Protein AF-0000000079069641 (afdb_homodimer)

Structure (mmCIF, N/CA/C/O backbone):
data_AF-0000000079069641-model_v1
#
loop_
_entity.id
_entity.type
_entity.pdbx_description
1 polymer 'Rhodanese-like domain-containing protein'
#
loop_
_atom_site.group_PDB
_atom_site.id
_atom_site.type_symbol
_atom_site.label_atom_id
_atom_site.label_alt_id
_atom_site.label_comp_id
_atom_site.label_asym_id
_atom_site.label_entity_id
_atom_site.label_seq_id
_atom_site.pdbx_PDB_ins_code
_atom_site.Cartn_x
_atom_site.Cartn_y
_atom_site.Cartn_z
_atom_site.occupancy
_atom_site.B_iso_or_equiv
_atom_site.auth_seq_id
_atom_site.auth_comp_id
_atom_site.auth_asym_id
_atom_site.auth_atom_id
_atom_site.pdbx_PDB_model_num
ATOM 1 N N . MET A 1 1 ? -18.531 -7.418 -6.734 1 51.84 1 MET A N 1
ATOM 2 C CA . MET A 1 1 ? -17.641 -6.426 -6.137 1 51.84 1 MET A CA 1
ATOM 3 C C . MET A 1 1 ? -16.688 -5.859 -7.176 1 51.84 1 MET A C 1
ATOM 5 O O . MET A 1 1 ? -16.219 -6.582 -8.062 1 51.84 1 MET A O 1
ATOM 9 N N . ASN A 1 2 ? -16.797 -4.598 -7.574 1 64.75 2 ASN A N 1
ATOM 10 C CA . ASN A 1 2 ? -15.914 -3.955 -8.547 1 64.75 2 ASN A CA 1
ATOM 11 C C . ASN A 1 2 ? -14.742 -3.256 -7.867 1 64.75 2 ASN A C 1
ATOM 13 O O . ASN A 1 2 ? -14.938 -2.432 -6.973 1 64.75 2 ASN A O 1
ATOM 17 N N . PHE A 1 3 ? -13.469 -3.926 -8.039 1 76.94 3 PHE A N 1
ATOM 18 C CA . PHE A 1 3 ? -12.312 -3.209 -7.527 1 76.94 3 PHE A CA 1
ATOM 19 C C . PHE A 1 3 ? -11.938 -2.053 -8.453 1 76.94 3 PHE A C 1
ATOM 21 O O . PHE A 1 3 ? -11.711 -2.254 -9.648 1 76.94 3 PHE A O 1
ATOM 28 N N . ALA A 1 4 ? -12.312 -0.856 -7.996 1 78 4 ALA A N 1
ATOM 29 C CA . ALA A 1 4 ? -11.781 0.309 -8.695 1 78 4 ALA A CA 1
ATOM 30 C C . ALA A 1 4 ? -10.414 0.711 -8.141 1 78 4 ALA A C 1
ATOM 32 O O . ALA A 1 4 ? -10.164 0.584 -6.941 1 78 4 ALA A O 1
ATOM 33 N N . PRO A 1 5 ? -9.531 1.01 -9.055 1 81.44 5 PRO A N 1
ATOM 34 C CA . PRO A 1 5 ? -8.234 1.467 -8.547 1 81.44 5 PRO A CA 1
ATOM 35 C C . PRO A 1 5 ? -8.367 2.559 -7.488 1 81.44 5 PRO A C 1
ATOM 37 O O . PRO A 1 5 ? -9.172 3.482 -7.648 1 81.44 5 PRO A O 1
ATOM 40 N N . LEU A 1 6 ? -7.812 2.27 -6.43 1 88.94 6 LEU A N 1
ATOM 41 C CA . LEU A 1 6 ? -7.738 3.289 -5.391 1 88.94 6 LEU A CA 1
ATOM 42 C C . LEU A 1 6 ? -7.027 4.539 -5.902 1 88.94 6 LEU A C 1
ATOM 44 O O . LEU A 1 6 ? -5.953 4.445 -6.5 1 88.94 6 LEU A O 1
ATOM 48 N N . PRO A 1 7 ? -7.75 5.723 -5.836 1 94.5 7 PRO A N 1
ATOM 49 C CA . PRO A 1 7 ? -6.984 6.914 -6.203 1 94.5 7 PRO A CA 1
ATOM 50 C C . PRO A 1 7 ? -5.633 6.988 -5.492 1 94.5 7 PRO A C 1
ATOM 52 O O . PRO A 1 7 ? -5.551 6.727 -4.289 1 94.5 7 PRO A O 1
ATOM 55 N N . SER A 1 8 ? -4.617 7.262 -6.199 1 96.12 8 SER A N 1
ATOM 56 C CA . SER A 1 8 ? -3.271 7.348 -5.645 1 96.12 8 SER A CA 1
ATOM 57 C C . SER A 1 8 ? -2.447 8.414 -6.355 1 96.12 8 SER A C 1
ATOM 59 O O . SER A 1 8 ? -2.852 8.922 -7.402 1 96.12 8 SER A O 1
ATOM 61 N N . VAL A 1 9 ? -1.376 8.797 -5.719 1 96.62 9 VAL A N 1
ATOM 62 C CA . VAL A 1 9 ? -0.479 9.805 -6.273 1 96.62 9 VAL A CA 1
ATOM 63 C C . VAL A 1 9 ? 0.969 9.445 -5.953 1 96.62 9 VAL A C 1
ATOM 65 O O . VAL A 1 9 ? 1.259 8.898 -4.883 1 96.62 9 VAL A O 1
ATOM 68 N N . ASP A 1 10 ? 1.799 9.773 -6.922 1 94.94 10 ASP A N 1
ATOM 69 C CA . ASP A 1 10 ? 3.23 9.688 -6.656 1 94.94 10 ASP A CA 1
ATOM 70 C C . ASP A 1 10 ? 3.672 10.75 -5.652 1 94.94 10 ASP A C 1
ATOM 72 O O . ASP A 1 10 ? 3.135 11.859 -5.641 1 94.94 10 ASP A O 1
ATOM 76 N N . VAL A 1 11 ? 4.684 10.383 -4.91 1 96.25 11 VAL A N 1
ATOM 77 C CA . VAL A 1 11 ? 5.176 11.312 -3.898 1 96.25 11 VAL A CA 1
ATOM 78 C C . VAL A 1 11 ? 5.602 12.617 -4.562 1 96.25 11 VAL A C 1
ATOM 80 O O . VAL A 1 11 ? 5.465 13.695 -3.973 1 96.25 11 VAL A O 1
ATOM 83 N N . ALA A 1 12 ? 6.09 12.523 -5.754 1 95.81 12 ALA A N 1
ATOM 84 C CA . ALA A 1 12 ? 6.578 13.711 -6.457 1 95.81 12 ALA A CA 1
ATOM 85 C C . ALA A 1 12 ? 5.438 14.664 -6.797 1 95.81 12 ALA A C 1
ATOM 87 O O . ALA A 1 12 ? 5.66 15.844 -7.051 1 95.81 12 ALA A O 1
ATOM 88 N N . GLU A 1 13 ? 4.246 14.141 -6.781 1 97.12 13 GLU A N 1
ATOM 89 C CA . GLU A 1 13 ? 3.098 14.922 -7.227 1 97.12 13 GLU A CA 1
ATOM 90 C C . GLU A 1 13 ? 2.334 15.508 -6.039 1 97.12 13 GLU A C 1
ATOM 92 O O . GLU A 1 13 ? 1.35 16.234 -6.223 1 97.12 13 GLU A O 1
ATOM 97 N N . VAL A 1 14 ? 2.721 15.242 -4.867 1 97.62 14 VAL A N 1
ATOM 98 C CA . VAL A 1 14 ? 2.086 15.828 -3.689 1 97.62 14 VAL A CA 1
ATOM 99 C C . VAL A 1 14 ? 2.461 17.312 -3.58 1 97.62 14 VAL A C 1
ATOM 101 O O . VAL A 1 14 ? 3.643 17.641 -3.486 1 97.62 14 VAL A O 1
ATOM 104 N N . PRO A 1 15 ? 1.472 18.141 -3.572 1 96.81 15 PRO A N 1
ATOM 105 C CA . PRO A 1 15 ? 1.796 19.578 -3.482 1 96.81 15 PRO A CA 1
ATOM 106 C C . PRO A 1 15 ? 2.455 19.938 -2.156 1 96.81 15 PRO A C 1
ATOM 108 O O . PRO A 1 15 ? 2.137 19.359 -1.118 1 96.81 15 PRO A O 1
ATOM 111 N N . SER A 1 16 ? 3.273 21 -2.232 1 94.25 16 SER A N 1
ATOM 112 C CA . SER A 1 16 ? 4 21.438 -1.043 1 94.25 16 SER A CA 1
ATOM 113 C C . SER A 1 16 ? 3.045 21.938 0.032 1 94.25 16 SER A C 1
ATOM 115 O O . SER A 1 16 ? 3.338 21.844 1.226 1 94.25 16 SER A O 1
ATOM 117 N N . ASP A 1 17 ? 1.886 22.453 -0.387 1 93.62 17 ASP A N 1
ATOM 118 C CA . ASP A 1 17 ? 0.918 22.984 0.572 1 93.62 17 ASP A CA 1
ATOM 119 C C . ASP A 1 17 ? -0.285 22.047 0.703 1 93.62 17 ASP A C 1
ATOM 121 O O . ASP A 1 17 ? -1.341 22.453 1.192 1 93.62 17 ASP A O 1
ATOM 125 N N . GLY A 1 18 ? -0.098 20.859 0.224 1 95.44 18 GLY A N 1
ATOM 126 C CA . GLY A 1 18 ? -1.177 19.891 0.295 1 95.44 18 GLY A CA 1
ATOM 127 C C . GLY A 1 18 ? -1.429 19.375 1.701 1 95.44 18 GLY A C 1
ATOM 128 O O . GLY A 1 18 ? -0.524 19.375 2.541 1 95.44 18 GLY A O 1
ATOM 129 N N . LEU A 1 19 ? -2.65 18.969 1.997 1 97.44 19 LEU A N 1
ATOM 130 C CA . LEU A 1 19 ? -2.984 18.328 3.26 1 97.44 19 LEU A CA 1
ATOM 131 C C . LEU A 1 19 ? -2.537 16.859 3.258 1 97.44 19 LEU A C 1
ATOM 133 O O . LEU A 1 19 ? -3.068 16.047 2.5 1 97.44 19 LEU A O 1
ATOM 137 N N . VAL A 1 20 ? -1.537 16.625 4.051 1 98.5 20 VAL A N 1
ATOM 138 C CA . VAL A 1 20 ? -1.071 15.258 4.234 1 98.5 20 VAL A CA 1
ATOM 139 C C . VAL A 1 20 ? -1.604 14.703 5.555 1 98.5 20 VAL A C 1
ATOM 141 O O . VAL A 1 20 ? -1.437 15.32 6.605 1 98.5 20 VAL A O 1
ATOM 144 N N . LEU A 1 21 ? -2.338 13.633 5.461 1 98.62 21 LEU A N 1
ATOM 145 C CA . LEU A 1 21 ? -2.754 12.867 6.629 1 98.62 21 LEU A CA 1
ATOM 146 C C . LEU A 1 21 ? -1.812 11.695 6.871 1 98.62 21 LEU A C 1
ATOM 148 O O . LEU A 1 21 ? -1.727 10.781 6.051 1 98.62 21 LEU A O 1
ATOM 152 N N . ASP A 1 22 ? -1.094 11.727 7.93 1 98.75 22 ASP A N 1
ATOM 153 C CA . ASP A 1 22 ? -0.195 10.656 8.336 1 98.75 22 ASP A CA 1
ATOM 154 C C . ASP A 1 22 ? -0.874 9.719 9.336 1 98.75 22 ASP A C 1
ATOM 156 O O . ASP A 1 22 ? -1.133 10.102 10.477 1 98.75 22 ASP A O 1
ATOM 160 N N . VAL A 1 23 ? -1.012 8.469 8.93 1 97.62 23 VAL A N 1
ATOM 161 C CA . VAL A 1 23 ? -1.792 7.555 9.758 1 97.62 23 VAL A CA 1
ATOM 162 C C . VAL A 1 23 ? -0.86 6.582 10.477 1 97.62 23 VAL A C 1
ATOM 164 O O . VAL A 1 23 ? -1.311 5.582 11.039 1 97.62 23 VAL A O 1
ATOM 167 N N . ARG A 1 24 ? 0.423 6.707 10.375 1 97.12 24 ARG A N 1
ATOM 168 C CA . ARG A 1 24 ? 1.4 5.875 11.07 1 97.12 24 ARG A CA 1
ATOM 169 C C . ARG A 1 24 ? 1.313 6.074 12.578 1 97.12 24 ARG A C 1
ATOM 171 O O . ARG A 1 24 ? 0.655 7 13.055 1 97.12 24 ARG A O 1
ATOM 178 N N . GLU A 1 25 ? 1.898 5.164 13.242 1 97.19 25 GLU A N 1
ATOM 179 C CA . GLU A 1 25 ? 1.812 5.184 14.703 1 97.19 25 GLU A CA 1
ATOM 180 C C . GLU A 1 25 ? 2.797 6.184 15.297 1 97.19 25 GLU A C 1
ATOM 182 O O . GLU A 1 25 ? 3.615 6.762 14.578 1 97.19 25 GLU A O 1
ATOM 187 N N . ASN A 1 26 ? 2.707 6.41 16.562 1 97.75 26 ASN A N 1
ATOM 188 C CA . ASN A 1 26 ? 3.402 7.508 17.234 1 97.75 26 ASN A CA 1
ATOM 189 C C . ASN A 1 26 ? 4.918 7.375 17.094 1 97.75 26 ASN A C 1
ATOM 191 O O . ASN A 1 26 ? 5.617 8.375 16.922 1 97.75 26 ASN A O 1
ATOM 195 N N . ASP A 1 27 ? 5.379 6.195 17.188 1 97.69 27 ASP A N 1
ATOM 196 C CA . ASP A 1 27 ? 6.824 6.004 17.094 1 97.69 27 ASP A CA 1
ATOM 197 C C . ASP A 1 27 ? 7.324 6.336 15.688 1 97.69 27 ASP A C 1
ATOM 199 O O . ASP A 1 27 ? 8.375 6.961 15.531 1 97.69 27 ASP A O 1
ATOM 203 N N . GLU A 1 28 ? 6.633 5.941 14.695 1 97.75 28 GLU A N 1
ATOM 204 C CA . GLU A 1 28 ? 6.965 6.262 13.305 1 97.75 28 GLU A CA 1
ATOM 205 C C . GLU A 1 28 ? 6.957 7.77 13.07 1 97.75 28 GLU A C 1
ATOM 207 O O . GLU A 1 28 ? 7.875 8.312 12.453 1 97.75 28 GLU A O 1
ATOM 212 N N . TRP A 1 29 ? 6.004 8.461 13.609 1 98.38 29 TRP A N 1
ATOM 213 C CA . TRP A 1 29 ? 5.871 9.906 13.5 1 98.38 29 TRP A CA 1
ATOM 214 C C . TRP A 1 29 ? 7.055 10.609 14.156 1 98.38 29 TRP A C 1
ATOM 216 O O . TRP A 1 29 ? 7.652 11.516 13.57 1 98.38 29 TRP A O 1
ATOM 226 N N . ALA A 1 30 ? 7.375 10.148 15.336 1 98.06 30 ALA A N 1
ATOM 227 C CA . ALA A 1 30 ? 8.453 10.758 16.109 1 98.06 30 ALA A CA 1
ATOM 228 C C . ALA A 1 30 ? 9.789 10.633 15.391 1 98.06 30 ALA A C 1
ATOM 230 O O . ALA A 1 30 ? 10.633 11.531 15.469 1 98.06 30 ALA A O 1
ATOM 231 N N . ALA A 1 31 ? 9.953 9.57 14.695 1 98 31 ALA A N 1
ATOM 232 C CA . ALA A 1 31 ? 11.203 9.312 13.977 1 98 31 ALA A CA 1
ATOM 233 C C . ALA A 1 31 ? 11.367 10.281 12.812 1 98 31 ALA A C 1
ATOM 235 O O . ALA A 1 31 ? 12.492 10.617 12.43 1 98 31 ALA A O 1
ATOM 236 N N . GLY A 1 32 ? 10.234 10.711 12.273 1 98.5 32 GLY A N 1
ATOM 237 C CA . GLY A 1 32 ? 10.227 11.633 11.148 1 98.5 32 GLY A CA 1
ATOM 238 C C . GLY A 1 32 ? 8.891 11.68 10.43 1 98.5 32 GLY A C 1
ATOM 239 O O . GLY A 1 32 ? 8.242 10.648 10.242 1 98.5 32 GLY A O 1
ATOM 240 N N . HIS A 1 33 ? 8.531 12.836 10.023 1 98.75 33 HIS A N 1
ATOM 241 C CA . HIS A 1 33 ? 7.254 13.008 9.344 1 98.75 33 HIS A CA 1
ATOM 242 C C . HIS A 1 33 ? 7.281 14.219 8.422 1 98.75 33 HIS A C 1
ATOM 244 O O . HIS A 1 33 ? 8.242 15 8.438 1 98.75 33 HIS A O 1
ATOM 250 N N . VAL A 1 34 ? 6.305 14.289 7.586 1 98.12 34 VAL A N 1
ATOM 251 C CA . VAL A 1 34 ? 6.145 15.422 6.684 1 98.12 34 VAL A CA 1
ATOM 252 C C . VAL A 1 34 ? 5.773 16.672 7.484 1 98.12 34 VAL A C 1
ATOM 254 O O . VAL A 1 34 ? 4.852 16.641 8.305 1 98.12 34 VAL A O 1
ATOM 257 N N . GLU A 1 35 ? 6.48 17.75 7.219 1 96.19 35 GLU A N 1
ATOM 258 C CA . GLU A 1 35 ? 6.184 19 7.926 1 96.19 35 GLU A CA 1
ATOM 259 C C . GLU A 1 35 ? 4.766 19.469 7.633 1 96.19 35 GLU A C 1
ATOM 261 O O . GLU A 1 35 ? 4.332 19.484 6.477 1 96.19 35 GLU A O 1
ATOM 266 N N . GLY A 1 36 ? 3.994 19.797 8.703 1 95.69 36 GLY A N 1
ATOM 267 C CA . GLY A 1 36 ? 2.66 20.359 8.547 1 95.69 36 GLY A CA 1
ATOM 268 C C . GLY A 1 36 ? 1.589 19.297 8.375 1 95.69 36 GLY A C 1
ATOM 269 O O . GLY A 1 36 ? 0.398 19.609 8.328 1 95.69 36 GLY A O 1
ATOM 270 N N . ALA A 1 37 ? 1.972 18.094 8.32 1 98 37 ALA A N 1
ATOM 271 C CA . ALA A 1 37 ? 1.002 17.016 8.156 1 98 37 ALA A CA 1
ATOM 272 C C . ALA A 1 37 ? 0.105 16.906 9.391 1 98 37 ALA A C 1
ATOM 274 O O . ALA A 1 37 ? 0.516 17.234 10.5 1 98 37 ALA A O 1
ATOM 275 N N . LEU A 1 38 ? -1.102 16.453 9.141 1 98.19 38 LEU A N 1
ATOM 276 C CA . LEU A 1 38 ? -1.997 16.047 10.211 1 98.19 38 LEU A CA 1
ATOM 277 C C . LEU A 1 38 ? -1.723 14.602 10.633 1 98.19 38 LEU A C 1
ATOM 279 O O . LEU A 1 38 ? -1.755 13.695 9.797 1 98.19 38 LEU A O 1
ATOM 283 N N . HIS A 1 39 ? -1.451 14.422 11.875 1 98.62 39 HIS A N 1
ATOM 284 C CA . HIS A 1 39 ? -1.152 13.086 12.367 1 98.62 39 HIS A CA 1
ATOM 285 C C . HIS A 1 39 ? -2.346 12.492 13.109 1 98.62 39 HIS A C 1
ATOM 287 O O . HIS A 1 39 ? -2.752 13.008 14.156 1 98.62 39 HIS A O 1
ATOM 293 N N . ILE A 1 40 ? -2.896 11.422 12.586 1 97.88 40 ILE A N 1
ATOM 294 C CA . ILE A 1 40 ? -3.904 10.609 13.25 1 97.88 40 ILE A CA 1
ATOM 295 C C . ILE A 1 40 ? -3.564 9.125 13.086 1 97.88 40 ILE A C 1
ATOM 297 O O . ILE A 1 40 ? -3.807 8.547 12.023 1 97.88 40 ILE A O 1
ATOM 301 N N . PRO A 1 41 ? -3.004 8.508 14.156 1 96.88 41 PRO A N 1
ATOM 302 C CA . PRO A 1 41 ? -2.689 7.086 14.016 1 96.88 41 PRO A CA 1
ATOM 303 C C . PRO A 1 41 ? -3.9 6.254 13.602 1 96.88 41 PRO A C 1
ATOM 305 O O . PRO A 1 41 ? -5.023 6.539 14.016 1 96.88 41 PRO A O 1
ATOM 308 N N . MET A 1 42 ? -3.574 5.262 12.766 1 92.75 42 MET A N 1
ATOM 309 C CA . MET A 1 42 ? -4.656 4.387 12.312 1 92.75 42 MET A CA 1
ATOM 310 C C . MET A 1 42 ? -5.441 3.842 13.5 1 92.75 42 MET A C 1
ATOM 312 O O . MET A 1 42 ? -6.668 3.729 13.438 1 92.75 42 MET A O 1
ATOM 316 N N . SER A 1 43 ? -4.781 3.527 14.68 1 92.56 43 SER A N 1
ATOM 317 C CA . SER A 1 43 ? -5.391 2.961 15.875 1 92.56 43 SER A CA 1
ATOM 318 C C . SER A 1 43 ? -6.391 3.932 16.5 1 92.56 43 SER A C 1
ATOM 320 O O . SER A 1 43 ? -7.293 3.52 17.234 1 92.56 43 SER A O 1
ATOM 322 N N . ASP A 1 44 ? -6.289 5.152 16.203 1 94.25 44 ASP A N 1
ATOM 323 C CA . ASP A 1 44 ? -7.137 6.18 16.781 1 94.25 44 ASP A CA 1
ATOM 324 C C . ASP A 1 44 ? -8.008 6.852 15.727 1 94.25 44 ASP A C 1
ATOM 326 O O . ASP A 1 44 ? -8.695 7.836 16.016 1 94.25 44 ASP A O 1
ATOM 330 N N . PHE A 1 45 ? -7.977 6.395 14.508 1 94.88 45 PHE A N 1
ATOM 331 C CA . PHE A 1 45 ? -8.492 7.129 13.359 1 94.88 45 PHE A CA 1
ATOM 332 C C . PHE A 1 45 ? -9.984 7.383 13.5 1 94.88 45 PHE A C 1
ATOM 334 O O . PHE A 1 45 ? -10.445 8.516 13.344 1 94.88 45 PHE A O 1
ATOM 341 N N . VAL A 1 46 ? -10.688 6.414 13.93 1 90.81 46 VAL A N 1
ATOM 342 C CA . VAL A 1 46 ? -12.141 6.527 13.992 1 90.81 46 VAL A CA 1
ATOM 343 C C . VAL A 1 46 ? -12.539 7.527 15.07 1 90.81 46 VAL A C 1
ATOM 345 O O . VAL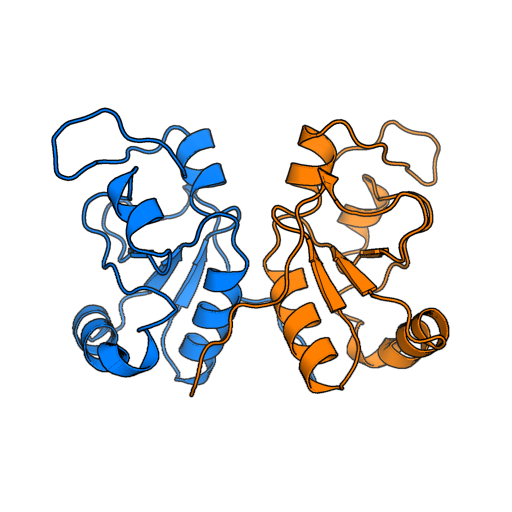 A 1 46 ? -13.43 8.359 14.859 1 90.81 46 VAL A O 1
ATOM 348 N N . GLY A 1 47 ? -11.875 7.461 16.156 1 93.25 47 GLY A N 1
ATOM 349 C CA . GLY A 1 47 ? -12.18 8.359 17.266 1 93.25 47 GLY A CA 1
ATOM 350 C C . GLY A 1 47 ? -11.797 9.797 16.984 1 93.25 47 GLY A C 1
ATOM 351 O O . GLY A 1 47 ? -12.344 10.727 17.594 1 93.25 47 GLY A O 1
ATOM 352 N N . ARG A 1 48 ? -10.891 9.945 16.109 1 95.56 48 ARG A N 1
ATOM 353 C CA . ARG A 1 48 ? -10.375 11.289 15.836 1 95.56 48 ARG A CA 1
ATOM 354 C C . ARG A 1 48 ? -10.742 11.734 14.422 1 95.56 48 ARG A C 1
ATOM 356 O O . ARG A 1 48 ? -10.133 12.664 13.883 1 95.56 48 ARG A O 1
ATOM 363 N N . PHE A 1 49 ? -11.734 11.078 13.859 1 94.25 49 PHE A N 1
ATOM 364 C CA . PHE A 1 49 ? -12.188 11.352 12.508 1 94.25 49 PHE A CA 1
ATOM 365 C C . PHE A 1 49 ? -12.641 12.805 12.375 1 94.25 49 PHE A C 1
ATOM 367 O O . PHE A 1 49 ? -12.445 13.43 11.328 1 94.25 49 PHE A O 1
ATOM 374 N N . GLY A 1 50 ? -13.203 13.383 13.383 1 93.81 50 GLY A N 1
ATOM 375 C CA . GLY A 1 50 ? -13.656 14.766 13.375 1 93.81 50 GLY A CA 1
ATOM 376 C C . GLY A 1 50 ? -12.547 15.758 13.109 1 93.81 50 GLY A C 1
ATOM 377 O O . GLY A 1 50 ? -12.758 16.781 12.453 1 93.81 50 GLY A O 1
ATOM 378 N N . GLU A 1 51 ? -11.359 15.492 13.617 1 95.06 51 GLU A N 1
ATOM 379 C CA . GLU A 1 51 ? -10.195 16.328 13.352 1 95.06 51 GLU A CA 1
ATOM 380 C C . GLU A 1 51 ? -9.891 16.391 11.859 1 95.06 51 GLU A C 1
ATOM 382 O O . GLU A 1 51 ? -9.555 17.469 11.336 1 95.06 51 GLU A O 1
ATOM 387 N N . LEU A 1 52 ? -9.977 15.312 11.211 1 94.88 52 LEU A N 1
ATOM 388 C CA . LEU A 1 52 ? -9.727 15.25 9.773 1 94.88 52 LEU A CA 1
ATOM 389 C C . LEU A 1 52 ? -10.773 16.031 9 1 94.88 52 LEU A C 1
ATOM 391 O O . LEU A 1 52 ? -10.438 16.797 8.086 1 94.88 52 LEU A O 1
ATOM 395 N N . THR A 1 53 ? -12.023 15.789 9.375 1 93.12 53 THR A N 1
ATOM 396 C CA . THR A 1 53 ? -13.086 16.469 8.633 1 93.12 53 THR A CA 1
ATOM 397 C C . THR A 1 53 ? -12.984 17.969 8.797 1 93.12 53 THR A C 1
ATOM 399 O O . THR A 1 53 ? -13.281 18.734 7.867 1 93.12 53 THR A O 1
ATOM 402 N N . GLU A 1 54 ? -12.594 18.422 9.945 1 93.06 54 GLU A N 1
ATOM 403 C CA . GLU A 1 54 ? -12.367 19.844 10.164 1 93.06 54 GLU A CA 1
ATOM 404 C C . GLU A 1 54 ? -11.227 20.359 9.297 1 93.06 54 GLU A C 1
ATOM 406 O O . GLU A 1 54 ? -11.344 21.422 8.688 1 93.06 54 GLU A O 1
ATOM 411 N N . ALA A 1 55 ? -10.219 19.609 9.211 1 92.69 55 ALA A N 1
ATOM 412 C CA . ALA A 1 55 ? -9.055 20 8.43 1 92.69 55 ALA A CA 1
ATOM 413 C C . ALA A 1 55 ? -9.359 19.969 6.934 1 92.69 55 ALA A C 1
ATOM 415 O O . ALA A 1 55 ? -8.852 20.797 6.172 1 92.69 55 ALA A O 1
ATOM 416 N N . ALA A 1 56 ? -10.211 19 6.492 1 88.81 56 ALA A N 1
ATOM 417 C CA . ALA A 1 56 ? -10.531 18.797 5.082 1 88.81 56 ALA A CA 1
ATOM 418 C C . ALA A 1 56 ? -11.695 19.688 4.652 1 88.81 56 ALA A C 1
ATOM 420 O O . ALA A 1 56 ? -12.109 19.656 3.488 1 88.81 56 ALA A O 1
ATOM 421 N N . GLY A 1 57 ? -12.453 20.219 5.512 1 79.44 57 GLY A N 1
ATOM 422 C CA . GLY A 1 57 ? -13.703 20.953 5.367 1 79.44 57 GLY A CA 1
ATOM 423 C C . GLY A 1 57 ? -13.719 21.875 4.16 1 79.44 57 GLY A C 1
ATOM 424 O O . GLY A 1 57 ? -14.781 22.125 3.58 1 79.44 57 GLY A O 1
ATOM 425 N N . ASP A 1 58 ? -12.852 22.141 3.596 1 76 58 ASP A N 1
ATOM 426 C CA . ASP A 1 58 ? -12.945 23.031 2.451 1 76 58 ASP A CA 1
ATOM 427 C C . ASP A 1 58 ? -12.82 22.266 1.136 1 76 58 ASP A C 1
ATOM 429 O O . ASP A 1 58 ? -12.469 22.844 0.104 1 76 58 ASP A O 1
ATOM 433 N N . GLY A 1 59 ? -13.156 21.031 1.192 1 84.94 59 GLY A N 1
ATOM 434 C CA . GLY A 1 59 ? -13.039 20.266 -0.038 1 84.94 59 GLY A CA 1
ATOM 435 C C . GLY A 1 59 ? -11.602 19.969 -0.429 1 84.94 59 GLY A C 1
ATOM 436 O O . GLY A 1 59 ? -11.328 19.594 -1.572 1 84.94 59 GLY A O 1
ATOM 437 N N . ARG A 1 60 ? -10.758 20.172 0.499 1 92.38 60 ARG A N 1
ATOM 438 C CA . ARG A 1 60 ? -9.344 19.922 0.234 1 92.38 60 ARG A CA 1
ATOM 439 C C . ARG A 1 60 ? -9.07 18.438 0.044 1 92.38 60 ARG A C 1
ATOM 441 O O . ARG A 1 60 ? -9.594 17.609 0.787 1 92.38 60 ARG A O 1
ATOM 448 N N . ARG A 1 61 ? -8.305 18.219 -0.975 1 97.19 61 ARG A N 1
ATOM 449 C CA . ARG A 1 61 ? -7.879 16.844 -1.179 1 97.19 61 ARG A CA 1
ATOM 450 C C . ARG A 1 61 ? -6.973 16.375 -0.045 1 97.19 61 ARG A C 1
ATOM 452 O O . ARG A 1 61 ? -6.039 17.078 0.34 1 97.19 61 ARG A O 1
ATOM 459 N N . VAL A 1 62 ? -7.258 15.172 0.48 1 98.38 62 VAL A N 1
ATOM 460 C CA . VAL A 1 62 ? -6.457 14.57 1.54 1 98.38 62 VAL A CA 1
ATOM 461 C C . VAL A 1 62 ? -5.457 13.578 0.936 1 98.38 62 VAL A C 1
ATOM 463 O O . VAL A 1 62 ? -5.852 12.633 0.254 1 98.38 62 VAL A O 1
ATOM 466 N N . HIS A 1 63 ? -4.172 13.836 1.122 1 98.75 63 HIS A N 1
ATOM 467 C CA . HIS A 1 63 ? -3.121 12.891 0.754 1 98.75 63 HIS A CA 1
ATOM 468 C C . HIS A 1 63 ? -2.76 11.984 1.925 1 98.75 63 HIS A C 1
ATOM 470 O O . HIS A 1 63 ? -2.15 12.43 2.898 1 98.75 63 HIS A O 1
ATOM 476 N N . VAL A 1 64 ? -3.057 10.711 1.82 1 98.38 64 VAL A N 1
ATOM 477 C CA . VAL A 1 64 ? -2.955 9.812 2.965 1 98.38 64 VAL A CA 1
ATOM 478 C C . VAL A 1 64 ? -1.619 9.07 2.926 1 98.38 64 VAL A C 1
ATOM 480 O O . VAL A 1 64 ? -1.236 8.523 1.891 1 98.38 64 VAL A O 1
ATOM 483 N N . MET A 1 65 ? -0.98 9.062 4.102 1 98.06 65 MET A N 1
ATOM 484 C CA . MET A 1 65 ? 0.397 8.594 4.207 1 98.06 65 MET A CA 1
ATOM 485 C C . MET A 1 65 ? 0.517 7.492 5.254 1 98.06 65 MET A C 1
ATOM 487 O O . MET A 1 65 ? -0.021 7.617 6.355 1 98.06 65 MET A O 1
ATOM 491 N N . CYS A 1 66 ? 1.182 6.43 4.859 1 96.62 66 CYS A N 1
ATOM 492 C CA . CYS A 1 66 ? 1.765 5.5 5.82 1 96.62 66 CYS A CA 1
ATOM 493 C C . CYS A 1 66 ? 3.209 5.176 5.457 1 96.62 66 CYS A C 1
ATOM 495 O O . CYS A 1 66 ? 3.891 5.98 4.824 1 96.62 66 CYS A O 1
ATOM 497 N N . ARG A 1 67 ? 3.684 4.043 5.965 1 94.62 67 ARG A N 1
ATOM 498 C CA . ARG A 1 67 ? 5.098 3.768 5.738 1 94.62 67 ARG A CA 1
ATOM 499 C C . ARG A 1 67 ? 5.352 3.359 4.289 1 94.62 67 ARG A C 1
ATOM 501 O O . ARG A 1 67 ? 6.234 3.912 3.629 1 94.62 67 ARG A O 1
ATOM 508 N N . VAL A 1 68 ? 4.414 2.432 3.787 1 92.56 68 VAL A N 1
ATOM 509 C CA . VAL A 1 68 ? 4.727 1.837 2.492 1 92.56 68 VAL A CA 1
ATOM 510 C C . VAL A 1 68 ? 3.516 1.941 1.567 1 92.56 68 VAL A C 1
ATOM 512 O O . VAL A 1 68 ? 3.594 1.589 0.389 1 92.56 68 VAL A O 1
ATOM 515 N N . GLY A 1 69 ? 2.322 2.336 2.139 1 92.69 69 GLY A N 1
ATOM 516 C CA . GLY A 1 69 ? 1.18 2.547 1.264 1 92.69 69 GLY A CA 1
ATOM 517 C C . GLY A 1 69 ? 0.018 1.619 1.565 1 92.69 69 GLY A C 1
ATOM 518 O O . GLY A 1 69 ? -1.071 1.779 1.011 1 92.69 69 GLY A O 1
ATOM 519 N N . GLY A 1 70 ? 0.142 0.642 2.473 1 91.25 70 GLY A N 1
ATOM 520 C CA . GLY A 1 70 ? -0.907 -0.318 2.779 1 91.25 70 GLY A CA 1
ATOM 521 C C . GLY A 1 70 ? -1.962 0.232 3.721 1 91.25 70 GLY A C 1
ATOM 522 O O . GLY A 1 70 ? -3.145 0.286 3.373 1 91.25 70 GLY A O 1
ATOM 523 N N . ARG A 1 71 ? -1.564 0.613 4.922 1 92.06 71 ARG A N 1
ATOM 524 C CA . ARG A 1 71 ? -2.514 1.185 5.871 1 92.06 71 ARG A CA 1
ATOM 525 C C . ARG A 1 71 ? -3.166 2.441 5.305 1 92.06 71 ARG A C 1
ATOM 527 O O . ARG A 1 71 ? -4.371 2.643 5.453 1 92.06 71 ARG A O 1
ATOM 534 N N . SER A 1 72 ? -2.402 3.268 4.609 1 96.19 72 SER A N 1
ATOM 535 C CA . SER A 1 72 ? -2.961 4.473 4 1 96.19 72 SER A CA 1
ATOM 536 C C . SER A 1 72 ? -3.969 4.121 2.912 1 96.19 72 SER A C 1
ATOM 538 O O . SER A 1 72 ? -4.941 4.852 2.703 1 96.19 72 SER A O 1
ATOM 540 N N . ALA A 1 73 ? -3.723 3.029 2.27 1 94.25 73 ALA A N 1
ATOM 541 C CA . ALA A 1 73 ? -4.691 2.594 1.267 1 94.25 73 ALA A CA 1
ATOM 542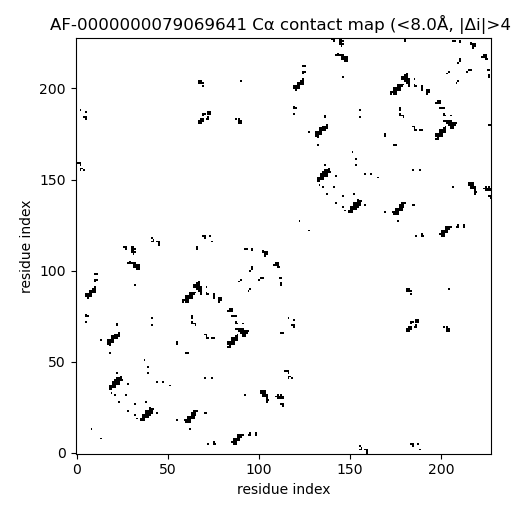 C C . ALA A 1 73 ? -6.035 2.266 1.908 1 94.25 73 ALA A C 1
ATOM 544 O O . ALA A 1 73 ? -7.086 2.637 1.384 1 94.25 73 ALA A O 1
ATOM 545 N N . GLN A 1 74 ? -6 1.572 3.047 1 90.75 74 GLN A N 1
ATOM 546 C CA . GLN A 1 74 ? -7.227 1.257 3.773 1 90.75 74 GLN A CA 1
ATOM 547 C C . GLN A 1 74 ? -7.965 2.527 4.18 1 90.75 74 GLN A C 1
ATOM 549 O O . GLN A 1 74 ? -9.18 2.633 3.986 1 90.75 74 GLN A O 1
ATOM 554 N N . VAL A 1 75 ? -7.25 3.43 4.672 1 94.75 75 VAL A N 1
ATOM 555 C CA . VAL A 1 75 ? -7.832 4.688 5.125 1 94.75 75 VAL A CA 1
ATOM 556 C C . VAL A 1 75 ? -8.367 5.473 3.928 1 94.75 75 VAL A C 1
ATOM 558 O O . VAL A 1 75 ? -9.469 6.023 3.98 1 94.75 75 VAL A O 1
ATOM 561 N N . THR A 1 76 ? -7.609 5.523 2.832 1 96 76 THR A N 1
ATOM 562 C CA . THR A 1 76 ? -8.062 6.211 1.628 1 96 76 THR A CA 1
ATOM 563 C C . THR A 1 76 ? -9.375 5.621 1.13 1 96 76 THR A C 1
ATOM 565 O O . THR A 1 76 ? -10.312 6.359 0.802 1 96 76 THR A O 1
ATOM 568 N N . GLN A 1 77 ? -9.406 4.328 1.113 1 91.38 77 GLN A N 1
ATOM 569 C CA . GLN A 1 77 ? -10.641 3.672 0.685 1 91.38 77 GLN A CA 1
ATOM 570 C C . GLN A 1 77 ? -11.82 4.102 1.55 1 91.38 77 GLN A C 1
ATOM 572 O O . GLN A 1 77 ? -12.898 4.41 1.031 1 91.38 77 GLN A O 1
ATOM 577 N N . TYR A 1 78 ? -11.688 4.129 2.824 1 91.25 78 TYR A N 1
ATOM 578 C CA . TYR A 1 78 ? -12.734 4.551 3.75 1 91.25 78 TYR A CA 1
ATOM 579 C C . TYR A 1 78 ? -13.164 5.988 3.475 1 91.25 78 TYR A C 1
ATOM 581 O O . TYR A 1 78 ? -14.359 6.285 3.398 1 91.25 78 TYR A O 1
ATOM 589 N N . LEU A 1 79 ? -12.188 6.887 3.346 1 94.75 79 LEU A N 1
ATOM 590 C CA . LEU A 1 79 ? -12.461 8.297 3.107 1 94.75 79 LEU A CA 1
ATOM 591 C C . LEU A 1 79 ? -13.25 8.484 1.813 1 94.75 79 LEU A C 1
ATOM 593 O O . LEU A 1 79 ? -14.227 9.234 1.779 1 94.75 79 LEU A O 1
ATOM 597 N N . VAL A 1 80 ? -12.805 7.859 0.77 1 93.38 80 VAL A N 1
ATOM 598 C CA . VAL A 1 80 ? -13.492 7.938 -0.515 1 93.38 80 VAL A CA 1
ATOM 599 C C . VAL A 1 80 ? -14.938 7.461 -0.359 1 93.38 80 VAL A C 1
ATOM 601 O O . VAL A 1 80 ? -15.859 8.078 -0.895 1 93.38 80 VAL A O 1
ATOM 604 N N . GLN A 1 81 ? -15.148 6.41 0.392 1 90.06 81 GLN A N 1
ATOM 605 C CA . GLN A 1 81 ? -16.484 5.891 0.641 1 90.06 81 GLN A CA 1
ATOM 606 C C . GLN A 1 81 ? -17.344 6.902 1.405 1 90.06 81 GLN A C 1
ATOM 608 O O . GLN A 1 81 ? -18.562 6.91 1.278 1 90.06 81 GLN A O 1
ATOM 613 N N . GLN A 1 82 ? -16.719 7.715 2.195 1 91.31 82 GLN A N 1
ATOM 614 C CA . GLN A 1 82 ? -17.391 8.75 2.963 1 91.31 82 GLN A CA 1
ATOM 615 C C . GLN A 1 82 ? -17.609 10.008 2.123 1 91.31 82 GLN A C 1
ATOM 617 O O . GLN A 1 82 ? -18.094 11.023 2.627 1 91.31 82 GLN A O 1
ATOM 622 N N . GLY A 1 83 ? -17.188 10.023 0.891 1 92.5 83 GLY A N 1
ATOM 623 C CA . GLY A 1 83 ? -17.375 11.156 -0.002 1 92.5 83 GLY A CA 1
ATOM 624 C C . GLY A 1 83 ? -16.266 12.195 0.114 1 92.5 83 GLY A C 1
ATOM 625 O O . GLY A 1 83 ? -16.422 13.32 -0.374 1 92.5 83 GLY A O 1
ATOM 626 N N . ILE A 1 84 ? -15.234 11.859 0.801 1 94.69 84 ILE A N 1
ATOM 627 C CA . ILE A 1 84 ? -14.109 12.766 0.955 1 94.69 84 ILE A CA 1
ATOM 628 C C . ILE A 1 84 ? -13.125 12.57 -0.199 1 94.69 84 ILE A C 1
ATOM 630 O O . ILE A 1 84 ? -12.836 11.438 -0.594 1 94.69 84 ILE A O 1
ATOM 634 N N . ASP A 1 85 ? -12.633 13.664 -0.797 1 96.69 85 ASP A N 1
ATOM 635 C CA . ASP A 1 85 ? -11.586 13.594 -1.815 1 96.69 85 ASP A CA 1
ATOM 636 C C . ASP A 1 85 ? -10.25 13.195 -1.203 1 96.69 85 ASP A C 1
ATOM 638 O O . ASP A 1 85 ? -9.602 14 -0.53 1 96.69 85 ASP A O 1
ATOM 642 N N . ALA A 1 86 ? -9.852 11.984 -1.396 1 97.38 86 ALA A N 1
ATOM 643 C CA . ALA A 1 86 ? -8.625 11.453 -0.808 1 97.38 86 ALA A CA 1
ATOM 644 C C . ALA A 1 86 ? -7.82 10.664 -1.836 1 97.38 86 ALA A C 1
ATOM 646 O O . ALA A 1 86 ? -8.391 10.047 -2.738 1 97.38 86 ALA A O 1
ATOM 647 N N . VAL A 1 87 ? -6.473 10.672 -1.701 1 98 87 VAL A N 1
ATOM 648 C CA . VAL A 1 87 ? -5.547 9.914 -2.537 1 98 87 VAL A CA 1
ATOM 649 C C . VAL A 1 87 ? -4.488 9.25 -1.665 1 98 87 VAL A C 1
ATOM 651 O O . VAL A 1 87 ? -4.027 9.836 -0.681 1 98 87 VAL A O 1
ATOM 654 N N . ASN A 1 88 ? -4.234 8.016 -2.033 1 97.62 88 ASN A N 1
ATOM 655 C CA . ASN A 1 88 ? -3.158 7.281 -1.371 1 97.62 88 ASN A CA 1
ATOM 656 C C . ASN A 1 88 ? -1.791 7.672 -1.924 1 97.62 88 ASN A C 1
ATOM 658 O O . ASN A 1 88 ? -1.604 7.738 -3.141 1 97.62 88 ASN A O 1
ATOM 662 N N . ILE A 1 89 ? -0.858 7.953 -1.073 1 97.25 89 ILE A N 1
ATOM 663 C CA . ILE A 1 89 ? 0.492 8.25 -1.537 1 97.25 89 ILE A CA 1
ATOM 664 C C . ILE A 1 89 ? 1.239 6.953 -1.825 1 97.25 89 ILE A C 1
ATOM 666 O O . ILE A 1 89 ? 1.529 6.18 -0.909 1 97.25 89 ILE A O 1
ATOM 670 N N . ASP A 1 90 ? 1.603 6.781 -3.031 1 93.94 90 ASP A N 1
ATOM 671 C CA . ASP A 1 90 ? 2.279 5.559 -3.461 1 93.94 90 ASP A CA 1
ATOM 672 C C . ASP A 1 90 ? 3.645 5.422 -2.793 1 93.94 90 ASP A C 1
ATOM 674 O O . ASP A 1 90 ? 4.445 6.359 -2.809 1 93.94 90 ASP A O 1
ATOM 678 N N . GLY A 1 91 ? 3.863 4.277 -2.176 1 92.75 91 GLY A N 1
ATOM 679 C CA . GLY A 1 91 ? 5.16 3.992 -1.582 1 92.75 91 GLY A CA 1
ATOM 680 C C . GLY A 1 91 ? 5.332 4.602 -0.203 1 92.75 91 GLY A C 1
ATOM 681 O O . GLY A 1 91 ? 6.32 4.332 0.481 1 92.75 91 GLY A O 1
ATOM 682 N N . GLY A 1 92 ? 4.469 5.52 0.199 1 96.19 92 GLY A N 1
ATOM 683 C CA . GLY A 1 92 ? 4.438 6.066 1.546 1 96.19 92 GLY A CA 1
ATOM 684 C C . GLY A 1 92 ? 5.68 6.859 1.896 1 96.19 92 GLY A C 1
ATOM 685 O O . GLY A 1 92 ? 6.242 7.555 1.046 1 96.19 92 GLY A O 1
ATOM 686 N N . MET A 1 93 ? 6.02 6.781 3.154 1 97.31 93 MET A N 1
ATOM 687 C CA . MET A 1 93 ? 7.133 7.551 3.703 1 97.31 93 MET A CA 1
ATOM 688 C C . MET A 1 93 ? 8.461 7.074 3.121 1 97.31 93 MET A C 1
ATOM 690 O O . MET A 1 93 ? 9.383 7.867 2.949 1 97.31 93 MET A O 1
ATOM 694 N N . LEU A 1 94 ? 8.523 5.836 2.822 1 94.31 94 LEU A N 1
ATOM 695 C CA . LEU A 1 94 ? 9.758 5.332 2.227 1 94.31 94 LEU A CA 1
ATOM 696 C C . LEU A 1 94 ? 10.008 5.988 0.873 1 94.31 94 LEU A C 1
ATOM 698 O O . LEU A 1 94 ? 11.125 6.426 0.591 1 94.31 94 LEU A O 1
ATOM 702 N N . SER A 1 95 ? 8.977 6.051 0.106 1 94.81 95 SER A N 1
ATOM 703 C CA . SER A 1 95 ? 9.117 6.727 -1.179 1 94.81 95 SER A CA 1
ATOM 704 C C . SER A 1 95 ? 9.359 8.219 -0.993 1 94.81 95 SER A C 1
ATOM 706 O O . SER A 1 95 ? 10.109 8.836 -1.754 1 94.81 95 SER A O 1
ATOM 708 N N . TRP A 1 96 ? 8.703 8.82 -0.047 1 97.12 96 TRP A N 1
ATOM 709 C CA . TRP A 1 96 ? 8.898 10.227 0.285 1 97.12 96 TRP A CA 1
ATOM 710 C C . TRP A 1 96 ? 10.375 10.523 0.562 1 97.12 96 TRP A C 1
ATOM 712 O O . TRP A 1 96 ? 10.945 11.445 -0.023 1 97.12 96 TRP A O 1
ATOM 722 N N . ASP A 1 97 ? 10.922 9.68 1.37 1 96.38 97 ASP A N 1
ATOM 723 C CA . ASP A 1 97 ? 12.328 9.812 1.742 1 96.38 97 ASP A CA 1
ATOM 724 C C . ASP A 1 97 ? 13.234 9.547 0.547 1 96.38 97 ASP A C 1
ATOM 726 O O . ASP A 1 97 ? 14.188 10.297 0.306 1 96.38 97 ASP A O 1
ATOM 730 N N . GLY A 1 98 ? 12.945 8.578 -0.144 1 93.56 98 GLY A N 1
ATOM 731 C CA . GLY A 1 98 ? 13.734 8.227 -1.31 1 93.56 98 GLY A CA 1
ATOM 732 C C . GLY A 1 98 ? 13.773 9.32 -2.359 1 93.56 98 GLY A C 1
ATOM 733 O O . GLY A 1 98 ? 14.758 9.445 -3.092 1 93.56 98 GLY A O 1
ATOM 734 N N . ALA A 1 99 ? 12.773 10.055 -2.418 1 95.5 99 ALA A N 1
ATOM 735 C CA . ALA A 1 99 ? 12.68 11.141 -3.395 1 95.5 99 ALA A CA 1
ATOM 736 C C . ALA A 1 99 ? 13.391 12.398 -2.891 1 95.5 99 ALA A C 1
ATOM 738 O O . ALA A 1 99 ? 13.414 13.422 -3.578 1 95.5 99 ALA A O 1
ATOM 739 N N . GLY A 1 100 ? 13.891 12.305 -1.729 1 95.88 100 GLY A N 1
ATOM 740 C CA . GLY A 1 100 ? 14.617 13.43 -1.166 1 95.88 100 GLY A CA 1
ATOM 741 C C . GLY A 1 100 ? 13.703 14.531 -0.656 1 95.88 100 GLY A C 1
ATOM 742 O O . GLY A 1 100 ? 14.133 15.68 -0.519 1 95.88 100 GLY A O 1
ATOM 743 N N . ARG A 1 101 ? 12.469 14.25 -0.444 1 97.31 101 ARG A N 1
ATOM 744 C CA . ARG A 1 101 ? 11.539 15.242 0.085 1 97.31 101 ARG A CA 1
ATOM 745 C C . ARG A 1 101 ? 11.773 15.469 1.574 1 97.31 101 ARG A C 1
ATOM 747 O O . ARG A 1 101 ? 12.07 14.531 2.312 1 97.31 101 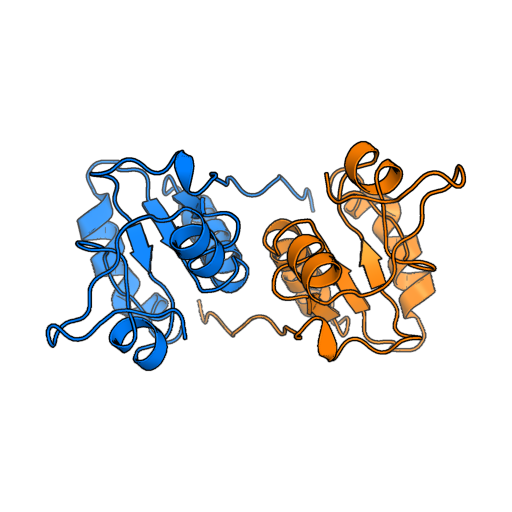ARG A O 1
ATOM 754 N N . PRO A 1 102 ? 11.586 16.641 1.986 1 95.31 102 PRO A N 1
ATOM 755 C CA . PRO A 1 102 ? 11.984 16.969 3.357 1 95.31 102 PRO A CA 1
ATOM 756 C C . PRO A 1 102 ? 11.07 16.344 4.406 1 95.31 102 PRO A C 1
ATOM 758 O O . PRO A 1 102 ? 9.867 16.188 4.172 1 95.31 102 PRO A O 1
ATOM 761 N N . MET A 1 103 ? 11.672 16.016 5.547 1 97.81 103 MET A N 1
ATOM 762 C CA . MET A 1 103 ? 11.008 15.539 6.758 1 97.81 103 MET A CA 1
ATOM 763 C C . MET A 1 103 ? 11.5 16.297 7.984 1 97.81 103 MET A C 1
ATOM 765 O O . MET A 1 103 ? 12.594 16.875 7.965 1 97.81 103 MET A O 1
ATOM 769 N N . VAL A 1 104 ? 10.672 16.219 9 1 98 104 VAL A N 1
ATOM 770 C CA . VAL A 1 104 ? 11.047 16.906 10.227 1 98 104 VAL A CA 1
ATOM 771 C C . VAL A 1 104 ? 10.805 15.984 11.43 1 98 104 VAL A C 1
ATOM 773 O O . VAL A 1 104 ? 10.141 14.953 11.305 1 98 104 VAL A O 1
ATOM 776 N N . THR A 1 105 ? 11.461 16.312 12.477 1 97.62 105 THR A N 1
ATOM 777 C CA . THR A 1 105 ? 11.18 15.766 13.805 1 97.62 105 THR A CA 1
ATOM 778 C C . THR A 1 105 ? 10.797 16.875 14.773 1 97.62 105 THR A C 1
ATOM 780 O O . THR A 1 105 ? 10.953 18.062 14.453 1 97.62 105 THR A O 1
ATOM 783 N N . GLU A 1 106 ? 10.266 16.469 15.844 1 93.25 106 GLU A N 1
ATOM 784 C CA . GLU A 1 106 ? 9.852 17.5 16.797 1 93.25 106 GLU A CA 1
ATOM 785 C C . GLU A 1 106 ? 11.039 17.984 17.625 1 93.25 106 GLU A C 1
ATOM 787 O O . GLU A 1 106 ? 11.016 19.109 18.141 1 93.25 106 GLU A O 1
ATOM 792 N N . ASN A 1 107 ? 12.062 17.203 17.641 1 92 107 ASN A N 1
ATOM 793 C CA . ASN A 1 107 ? 13.164 17.562 18.531 1 92 107 ASN A CA 1
ATOM 794 C C . ASN A 1 107 ? 14.367 18.078 17.734 1 92 107 ASN A C 1
ATOM 796 O O . ASN A 1 107 ? 15.438 18.281 18.297 1 92 107 ASN A O 1
ATOM 800 N N . GLY A 1 108 ? 14.273 18.297 16.609 1 90.31 108 GLY A N 1
ATOM 801 C CA . GLY A 1 108 ? 15.336 18.891 15.797 1 90.31 108 GLY A CA 1
ATOM 802 C C . GLY A 1 108 ? 16.359 17.859 15.328 1 90.31 108 GLY A C 1
ATOM 803 O O . GLY A 1 108 ? 17.25 18.188 14.539 1 90.31 108 GLY A O 1
ATOM 804 N N . ALA A 1 109 ? 16.172 16.656 15.766 1 92 109 ALA A N 1
ATOM 805 C CA . ALA A 1 109 ? 17.062 15.594 15.312 1 92 109 ALA A CA 1
ATOM 806 C C . ALA A 1 109 ? 16.812 15.273 13.844 1 92 109 ALA A C 1
ATOM 808 O O . ALA A 1 109 ? 15.805 15.68 13.266 1 92 109 ALA A O 1
ATOM 809 N N . SER A 1 110 ? 17.828 14.594 13.234 1 96 110 SER A N 1
ATOM 810 C CA . SER A 1 110 ? 17.656 14.141 11.859 1 96 110 SER A CA 1
ATOM 811 C C . SER A 1 110 ? 16.5 13.148 11.75 1 96 110 SER A C 1
ATOM 813 O O . SER A 1 110 ? 16.391 12.219 12.555 1 96 110 SER A O 1
ATOM 815 N N . ALA A 1 111 ? 15.672 13.398 10.758 1 96.94 111 ALA A N 1
ATOM 816 C CA . ALA A 1 111 ? 14.5 12.547 10.547 1 96.94 111 ALA A CA 1
ATOM 817 C C . ALA A 1 111 ? 14.883 11.273 9.789 1 96.94 111 ALA A C 1
ATOM 819 O O . ALA A 1 111 ? 15.781 11.289 8.953 1 96.94 111 ALA A O 1
ATOM 820 N N . PHE A 1 112 ? 14.242 10.156 10.086 1 96.5 112 PHE A N 1
ATOM 821 C CA . PHE A 1 112 ? 14.344 8.922 9.312 1 96.5 112 PHE A CA 1
ATOM 822 C C . PHE A 1 112 ? 13.008 8.188 9.289 1 96.5 112 PHE A C 1
ATOM 824 O O . PHE A 1 112 ? 12.07 8.562 10 1 96.5 112 PHE A O 1
ATOM 831 N N . VAL A 1 113 ? 12.883 7.285 8.414 1 96.19 113 VAL A N 1
ATOM 832 C CA . VAL A 1 113 ? 11.656 6.512 8.289 1 96.19 113 VAL A CA 1
ATOM 833 C C . VAL A 1 113 ? 11.766 5.219 9.094 1 96.19 113 VAL A C 1
ATOM 835 O O . VAL A 1 113 ? 12.602 4.363 8.789 1 96.19 113 VAL A O 1
ATOM 838 N N . LEU A 1 114 ? 10.93 5.25 10.117 1 93.69 114 LEU A N 1
ATOM 839 C CA . LEU A 1 114 ? 10.883 4.055 10.953 1 93.69 114 LEU A CA 1
ATOM 840 C C . LEU A 1 114 ? 9.914 3.029 10.383 1 93.69 114 LEU A C 1
ATOM 842 O O . LEU A 1 114 ? 8.805 3.383 9.969 1 93.69 114 LEU A O 1
ATOM 846 N N . MET B 1 1 ? -16.484 2.229 12.953 1 52.06 1 MET B N 1
ATOM 847 C CA . MET B 1 1 ? -15.609 1.498 12.039 1 52.06 1 MET B CA 1
ATOM 848 C C . MET B 1 1 ? -14.234 1.278 12.656 1 52.06 1 MET B C 1
ATOM 850 O O . MET B 1 1 ? -13.727 2.141 13.375 1 52.06 1 MET B O 1
ATOM 854 N N . ASN B 1 2 ? -13.828 0.076 12.992 1 65.12 2 ASN B N 1
ATOM 855 C CA . ASN B 1 2 ? -12.531 -0.251 13.586 1 65.12 2 ASN B CA 1
ATOM 856 C C . ASN B 1 2 ? -11.516 -0.637 12.516 1 65.12 2 ASN B C 1
ATOM 858 O O . ASN B 1 2 ? -11.75 -1.549 11.719 1 65.12 2 ASN B O 1
ATOM 862 N N . PHE B 1 3 ? -10.508 0.355 12.273 1 76.88 3 PHE B N 1
ATOM 863 C CA . PHE B 1 3 ? -9.43 -0.039 11.367 1 76.88 3 PHE B CA 1
ATOM 864 C C . PHE B 1 3 ? -8.469 -1.004 12.055 1 76.88 3 PHE B C 1
ATOM 866 O O . PHE B 1 3 ? -7.906 -0.686 13.102 1 76.88 3 PHE B O 1
ATOM 873 N N . ALA B 1 4 ? -8.656 -2.285 11.695 1 77.88 4 ALA B N 1
ATOM 874 C CA . ALA B 1 4 ? -7.621 -3.227 12.109 1 77.88 4 ALA B CA 1
ATOM 875 C C . ALA B 1 4 ? -6.465 -3.25 11.117 1 77.88 4 ALA B C 1
ATOM 877 O O . ALA B 1 4 ? -6.672 -3.098 9.914 1 77.88 4 ALA B O 1
ATOM 878 N N . PRO B 1 5 ? -5.27 -3.225 11.664 1 81.38 5 PRO B N 1
ATOM 879 C CA . PRO B 1 5 ? -4.145 -3.314 10.734 1 81.38 5 PRO B CA 1
ATOM 880 C C . PRO B 1 5 ? -4.305 -4.449 9.727 1 81.38 5 PRO B C 1
ATOM 882 O O . PRO B 1 5 ? -4.707 -5.555 10.094 1 81.38 5 PRO B O 1
ATOM 885 N N . LEU B 1 6 ? -4.242 -4.066 8.547 1 89 6 LEU B N 1
ATOM 886 C CA . LEU B 1 6 ? -4.23 -5.074 7.496 1 89 6 LEU B CA 1
ATOM 887 C C . LEU B 1 6 ? -3.068 -6.043 7.68 1 89 6 LEU B C 1
ATOM 889 O O . LEU B 1 6 ? -1.929 -5.617 7.883 1 89 6 LEU B O 1
ATOM 893 N N . PRO B 1 7 ? -3.414 -7.383 7.801 1 94.56 7 PRO B N 1
ATOM 894 C CA . PRO B 1 7 ? -2.264 -8.289 7.824 1 94.56 7 PRO B CA 1
ATOM 895 C C . PRO B 1 7 ? -1.268 -8.008 6.699 1 94.56 7 PRO B C 1
ATOM 897 O O . PRO B 1 7 ? -1.67 -7.793 5.555 1 94.56 7 PRO B O 1
ATOM 900 N N . SER B 1 8 ? -0.038 -7.949 7.012 1 96.19 8 SER B N 1
ATOM 901 C CA . SER B 1 8 ? 1.011 -7.676 6.035 1 96.19 8 SER B CA 1
ATOM 902 C C . SER B 1 8 ? 2.291 -8.43 6.371 1 96.19 8 SER B C 1
ATOM 904 O O . SER B 1 8 ? 2.422 -8.984 7.465 1 96.19 8 SER B O 1
ATOM 906 N N . VAL B 1 9 ? 3.154 -8.508 5.406 1 96.69 9 VAL B N 1
ATOM 907 C CA . VAL B 1 9 ? 4.43 -9.195 5.578 1 96.69 9 VAL B CA 1
ATOM 908 C C . VAL B 1 9 ? 5.523 -8.445 4.809 1 96.69 9 VAL B C 1
ATOM 910 O O . VAL B 1 9 ? 5.27 -7.898 3.734 1 96.69 9 VAL B O 1
ATOM 913 N N . ASP B 1 10 ? 6.688 -8.484 5.426 1 95 10 ASP B N 1
ATOM 914 C CA . ASP B 1 10 ? 7.859 -8.008 4.699 1 95 10 ASP B CA 1
ATOM 915 C C . ASP B 1 10 ? 8.219 -8.945 3.555 1 95 10 ASP B C 1
ATOM 917 O O . ASP B 1 10 ? 8.047 -10.164 3.666 1 95 10 ASP B O 1
ATOM 921 N N . VAL B 1 11 ? 8.781 -8.352 2.541 1 96.25 11 VAL B N 1
ATOM 922 C CA . VAL B 1 11 ? 9.148 -9.156 1.379 1 96.25 11 VAL B CA 1
ATOM 923 C C . VAL B 1 11 ? 10.117 -10.25 1.798 1 96.25 11 VAL B C 1
ATOM 925 O O . VAL B 1 11 ? 10.109 -11.352 1.235 1 96.25 11 VAL B O 1
ATOM 928 N N . ALA B 1 12 ? 10.922 -9.969 2.768 1 95.81 12 ALA B N 1
ATOM 929 C CA . ALA B 1 12 ? 11.938 -10.922 3.207 1 95.81 12 ALA B CA 1
ATOM 930 C C . ALA B 1 12 ? 11.289 -12.141 3.859 1 95.81 12 ALA B C 1
ATOM 932 O O . ALA B 1 12 ? 11.914 -13.203 3.965 1 95.81 12 ALA B O 1
ATOM 933 N N . GLU B 1 13 ? 10.062 -11.977 4.27 1 97.19 13 GLU B N 1
ATOM 934 C CA . GLU B 1 13 ? 9.406 -13.039 5.035 1 97.19 13 GLU B CA 1
ATOM 935 C C . GLU B 1 13 ? 8.484 -13.867 4.145 1 97.19 13 GLU B C 1
ATOM 937 O O . GLU B 1 13 ? 7.879 -14.836 4.605 1 97.19 13 GLU B O 1
ATOM 942 N N . VAL B 1 14 ? 8.359 -13.578 2.912 1 97.69 14 VAL B N 1
ATOM 943 C CA . VAL B 1 14 ? 7.566 -14.375 1.989 1 97.69 14 VAL B CA 1
ATOM 944 C C . VAL B 1 14 ? 8.289 -15.688 1.688 1 97.69 14 VAL B C 1
ATOM 946 O O . VAL B 1 14 ? 9.414 -15.688 1.187 1 97.69 14 VAL B O 1
ATOM 949 N N . PRO B 1 15 ? 7.645 -16.766 1.969 1 96.81 15 PRO B N 1
ATOM 950 C CA . PRO B 1 15 ? 8.312 -18.047 1.705 1 96.81 15 PRO B CA 1
ATOM 951 C C . PRO B 1 15 ? 8.57 -18.281 0.219 1 96.81 15 PRO B C 1
ATOM 953 O O . PRO B 1 15 ? 7.777 -17.859 -0.625 1 96.81 15 PRO B O 1
ATOM 956 N N . SER B 1 16 ? 9.633 -19.062 -0.027 1 94.31 16 SER B N 1
ATOM 957 C CA . SER B 1 16 ? 10.016 -19.328 -1.409 1 94.31 16 SER B CA 1
ATOM 958 C C . SER B 1 16 ? 8.945 -20.141 -2.133 1 94.31 16 SER B C 1
ATOM 960 O O . SER B 1 16 ? 8.789 -20.016 -3.35 1 94.31 16 SER B O 1
ATOM 962 N N . ASP B 1 17 ? 8.18 -20.938 -1.376 1 93.75 17 ASP B N 1
ATOM 963 C CA . ASP B 1 17 ? 7.141 -21.766 -1.986 1 93.75 17 ASP B CA 1
ATOM 964 C C . ASP B 1 17 ? 5.75 -21.219 -1.66 1 93.75 17 ASP B C 1
ATOM 966 O O . ASP B 1 17 ? 4.754 -21.922 -1.789 1 93.75 17 ASP B O 1
ATOM 970 N N . GLY B 1 18 ? 5.734 -20 -1.215 1 95.44 18 GLY B N 1
ATOM 971 C CA . GLY B 1 18 ? 4.469 -19.375 -0.873 1 95.44 18 GLY B CA 1
ATOM 972 C C . GLY B 1 18 ? 3.623 -19.047 -2.086 1 95.44 18 GLY B C 1
ATOM 973 O O . GLY B 1 18 ? 4.156 -18.828 -3.178 1 95.44 18 GLY B O 1
ATOM 974 N N . LEU B 1 19 ? 2.309 -19.016 -1.941 1 97.38 19 LEU B N 1
ATOM 975 C CA . LEU B 1 19 ? 1.398 -18.547 -2.984 1 97.38 19 LEU B CA 1
ATOM 976 C C . LEU B 1 19 ? 1.386 -17.031 -3.059 1 97.38 19 LEU B C 1
ATOM 978 O O . LEU B 1 19 ? 0.923 -16.359 -2.131 1 97.38 19 LEU B O 1
ATOM 982 N N . VAL B 1 20 ? 1.951 -16.562 -4.121 1 98.5 20 VAL B N 1
ATOM 983 C CA . VAL B 1 20 ? 1.92 -15.125 -4.383 1 98.5 20 VAL B CA 1
ATOM 984 C C . VAL B 1 20 ? 0.841 -14.812 -5.418 1 98.5 20 VAL B C 1
ATOM 986 O O . VAL B 1 20 ? 0.811 -15.414 -6.496 1 98.5 20 VAL B O 1
ATOM 989 N N . LEU B 1 21 ? -0.084 -13.992 -5.031 1 98.62 21 LEU B N 1
ATOM 990 C CA . LEU B 1 21 ? -1.069 -13.43 -5.953 1 98.62 21 LEU B CA 1
ATOM 991 C C . LEU B 1 21 ? -0.64 -12.055 -6.438 1 98.62 21 LEU B C 1
ATOM 993 O O . LEU B 1 21 ? -0.556 -11.109 -5.648 1 98.62 21 LEU B O 1
ATOM 997 N N . ASP B 1 22 ? -0.328 -11.93 -7.676 1 98.75 22 ASP B N 1
ATOM 998 C CA . ASP B 1 22 ? 0.035 -10.664 -8.305 1 98.75 22 ASP B CA 1
ATOM 999 C C . ASP B 1 22 ? -1.177 -10.016 -8.969 1 98.75 22 ASP B C 1
ATOM 1001 O O . ASP B 1 22 ? -1.682 -10.516 -9.977 1 98.75 22 ASP B O 1
ATOM 1005 N N . VAL B 1 23 ? -1.521 -8.836 -8.484 1 97.62 23 VAL B N 1
ATOM 1006 C CA . VAL B 1 23 ? -2.762 -8.227 -8.953 1 97.62 23 VAL B CA 1
ATOM 1007 C C . VAL B 1 23 ? -2.445 -7.066 -9.898 1 97.62 23 VAL B C 1
ATOM 1009 O O . VAL B 1 23 ? -3.324 -6.266 -10.227 1 97.62 23 VAL B O 1
ATOM 1012 N N . ARG B 1 24 ? -1.228 -6.809 -10.25 1 97.06 24 ARG B N 1
ATOM 1013 C CA . ARG B 1 24 ? -0.821 -5.77 -11.18 1 97.06 24 ARG B CA 1
ATOM 1014 C C . ARG B 1 24 ? -1.351 -6.055 -12.586 1 97.06 24 ARG B C 1
ATOM 1016 O O . ARG B 1 24 ? -1.847 -7.152 -12.852 1 97.06 24 ARG B O 1
ATOM 1023 N N . GLU B 1 25 ? -1.3 -5.059 -13.352 1 97.12 25 GLU B N 1
ATOM 1024 C CA . GLU B 1 25 ? -1.857 -5.176 -14.695 1 97.12 25 GLU B CA 1
ATOM 1025 C C . GLU B 1 25 ? -0.887 -5.883 -15.641 1 97.12 25 GLU B C 1
ATOM 1027 O O . GLU B 1 25 ? 0.253 -6.168 -15.266 1 97.12 25 GLU B O 1
ATOM 1032 N N . ASN B 1 26 ? -1.316 -6.203 -16.812 1 97.62 26 ASN B N 1
ATOM 1033 C CA . ASN B 1 26 ? -0.601 -7.09 -17.719 1 97.62 26 ASN B CA 1
ATOM 1034 C C . ASN B 1 26 ? 0.767 -6.527 -18.094 1 97.62 26 ASN B C 1
ATOM 1036 O O . ASN B 1 26 ? 1.74 -7.273 -18.219 1 97.62 26 ASN B O 1
ATOM 1040 N N . ASP B 1 27 ? 0.809 -5.266 -18.297 1 97.62 27 ASP B N 1
ATOM 1041 C CA . ASP B 1 27 ? 2.084 -4.668 -18.672 1 97.62 27 ASP B CA 1
ATOM 1042 C C . ASP B 1 27 ? 3.102 -4.77 -17.531 1 97.62 27 ASP B C 1
ATOM 1044 O 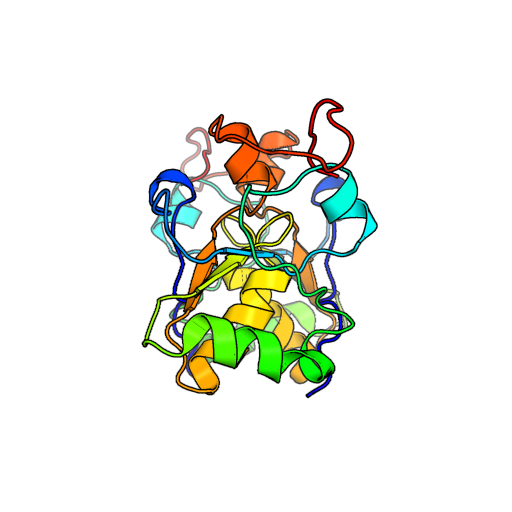O . ASP B 1 27 ? 4.273 -5.066 -17.781 1 97.62 27 ASP B O 1
ATOM 1048 N N . GLU B 1 28 ? 2.707 -4.535 -16.344 1 97.69 28 GLU B N 1
ATOM 1049 C CA . GLU B 1 28 ? 3.559 -4.68 -15.172 1 97.69 28 GLU B CA 1
ATOM 1050 C C . GLU B 1 28 ? 4.059 -6.113 -15.023 1 97.69 28 GLU B C 1
ATOM 1052 O O . GLU B 1 28 ? 5.246 -6.34 -14.773 1 97.69 28 GLU B O 1
ATOM 1057 N N . TRP B 1 29 ? 3.213 -7.059 -15.258 1 98.31 29 TRP B N 1
ATOM 1058 C CA . TRP B 1 29 ? 3.539 -8.477 -15.18 1 98.31 29 TRP B CA 1
ATOM 1059 C C . TRP B 1 29 ? 4.582 -8.852 -16.234 1 98.31 29 TRP B C 1
ATOM 1061 O O . TRP B 1 29 ? 5.574 -9.523 -15.914 1 98.31 29 TRP B O 1
ATOM 1071 N N . ALA B 1 30 ? 4.359 -8.383 -17.406 1 98.06 30 ALA B N 1
ATOM 1072 C CA . ALA B 1 30 ? 5.238 -8.703 -18.516 1 98.06 30 ALA B CA 1
ATOM 1073 C C . ALA B 1 30 ? 6.648 -8.164 -18.281 1 98.06 30 ALA B C 1
ATOM 1075 O O . ALA B 1 30 ? 7.633 -8.789 -18.688 1 98.06 30 ALA B O 1
ATOM 1076 N N . ALA B 1 31 ? 6.727 -7.062 -17.641 1 98 31 ALA B N 1
ATOM 1077 C CA . ALA B 1 31 ? 8.016 -6.434 -17.359 1 98 31 ALA B CA 1
ATOM 1078 C C . ALA B 1 31 ? 8.828 -7.258 -16.375 1 98 31 ALA B C 1
ATOM 1080 O O . ALA B 1 31 ? 10.062 -7.234 -16.406 1 98 31 ALA B O 1
ATOM 1081 N N . GLY B 1 32 ? 8.094 -7.949 -15.5 1 98.5 32 GLY B N 1
ATOM 1082 C CA . GLY B 1 32 ? 8.727 -8.781 -14.484 1 98.5 32 GLY B CA 1
ATOM 1083 C C . GLY B 1 32 ? 7.789 -9.172 -13.359 1 98.5 32 GLY B C 1
ATOM 1084 O O . GLY B 1 32 ? 6.973 -8.359 -12.914 1 98.5 32 GLY B O 1
ATOM 1085 N N . HIS B 1 33 ? 7.93 -10.352 -12.93 1 98.75 33 HIS B N 1
ATOM 1086 C CA . HIS B 1 33 ? 7.055 -10.852 -11.875 1 98.75 33 HIS B CA 1
ATOM 1087 C C . HIS B 1 33 ? 7.73 -11.961 -11.07 1 98.75 33 HIS B C 1
ATOM 1089 O O . HIS B 1 33 ? 8.812 -12.43 -11.445 1 98.75 33 HIS B O 1
ATOM 1095 N N . VAL B 1 34 ? 7.145 -12.258 -9.961 1 98.19 34 VAL B N 1
ATOM 1096 C CA . VAL B 1 34 ? 7.625 -13.352 -9.117 1 98.19 34 VAL B CA 1
ATOM 1097 C C . VAL B 1 34 ? 7.375 -14.688 -9.805 1 98.19 34 VAL B C 1
ATOM 1099 O O . VAL B 1 34 ? 6.262 -14.961 -10.266 1 98.19 34 VAL B O 1
ATOM 1102 N N . GLU B 1 35 ? 8.414 -15.516 -9.844 1 96.25 35 GLU B N 1
ATOM 1103 C CA . GLU B 1 35 ? 8.258 -16.828 -10.477 1 96.25 35 GLU B CA 1
ATOM 1104 C C . GLU B 1 35 ? 7.223 -17.672 -9.742 1 96.25 35 GLU B C 1
ATOM 1106 O O . GLU B 1 35 ? 7.223 -17.734 -8.516 1 96.25 35 GLU B O 1
ATOM 1111 N N . GLY B 1 36 ? 6.266 -18.266 -10.516 1 95.69 36 GLY B N 1
ATOM 1112 C CA . GLY B 1 36 ? 5.277 -19.172 -9.945 1 95.69 36 GLY B CA 1
ATOM 1113 C C . GLY B 1 36 ? 4.07 -18.453 -9.367 1 95.69 36 GLY B C 1
ATOM 1114 O O . GLY B 1 36 ? 3.107 -19.094 -8.945 1 95.69 36 GLY B O 1
ATOM 1115 N N . ALA B 1 37 ? 4.09 -17.203 -9.383 1 98.06 37 ALA B N 1
ATOM 1116 C CA . ALA B 1 37 ? 2.967 -16.438 -8.852 1 98.06 37 ALA B CA 1
ATOM 1117 C C . ALA B 1 37 ? 1.716 -16.625 -9.703 1 98.06 37 ALA B C 1
ATOM 1119 O O . ALA B 1 37 ? 1.81 -16.891 -10.906 1 98.06 37 ALA B O 1
ATOM 1120 N N . LEU B 1 38 ? 0.591 -16.531 -9.047 1 98.19 38 LEU B N 1
ATOM 1121 C CA . LEU B 1 38 ? -0.691 -16.438 -9.742 1 98.19 38 LEU B CA 1
ATOM 1122 C C . LEU B 1 38 ? -0.992 -15.008 -10.148 1 98.19 38 LEU B C 1
ATOM 1124 O O . LEU B 1 38 ? -0.995 -14.102 -9.312 1 98.19 38 LEU B O 1
ATOM 1128 N N . HIS B 1 39 ? -1.214 -14.82 -11.406 1 98.62 39 HIS B N 1
ATOM 1129 C CA . HIS B 1 39 ? -1.489 -13.477 -11.898 1 98.62 39 HIS B CA 1
ATOM 1130 C C . HIS B 1 39 ? -2.977 -13.281 -12.172 1 98.62 39 HIS B C 1
ATOM 1132 O O . HIS B 1 39 ? -3.545 -13.953 -13.039 1 98.62 39 HIS B O 1
ATOM 1138 N N . ILE B 1 40 ? -3.6 -12.391 -11.438 1 97.88 40 ILE B N 1
ATOM 1139 C CA . ILE B 1 40 ? -4.961 -11.93 -11.688 1 97.88 40 ILE B CA 1
ATOM 1140 C C . ILE B 1 40 ? -5.02 -10.406 -11.57 1 97.88 40 ILE B C 1
ATOM 1142 O O . ILE B 1 40 ? -5.043 -9.867 -10.469 1 97.88 40 ILE B O 1
ATOM 1146 N N . PRO B 1 41 ? -5.055 -9.711 -12.734 1 96.75 41 PRO B N 1
ATOM 1147 C CA . PRO B 1 41 ? -5.129 -8.25 -12.641 1 96.75 41 PRO B CA 1
ATOM 1148 C C . PRO B 1 41 ? -6.316 -7.777 -11.797 1 96.75 41 PRO B C 1
ATOM 1150 O O . PRO B 1 41 ? -7.383 -8.391 -11.828 1 96.75 41 PRO B O 1
ATOM 1153 N N . MET B 1 42 ? -6.035 -6.684 -11.078 1 92.56 42 MET B N 1
ATOM 1154 C CA . MET B 1 42 ? -7.102 -6.125 -10.25 1 92.56 42 MET B CA 1
ATOM 1155 C C . MET B 1 42 ? -8.359 -5.895 -11.078 1 92.56 42 MET B C 1
ATOM 1157 O O . MET B 1 42 ? -9.477 -6.125 -10.602 1 92.56 42 MET B O 1
ATOM 1161 N N . SER B 1 43 ? -8.25 -5.465 -12.406 1 92.31 43 SER B N 1
ATOM 1162 C CA . SER B 1 43 ? -9.359 -5.16 -13.305 1 92.31 43 SER B CA 1
ATOM 1163 C C . SER B 1 43 ? -10.195 -6.406 -13.594 1 92.31 43 SER B C 1
ATOM 1165 O O . SER B 1 43 ? -11.367 -6.305 -13.961 1 92.31 43 SER B O 1
ATOM 1167 N N . ASP B 1 44 ? -9.656 -7.543 -13.398 1 94.12 44 ASP B N 1
ATOM 1168 C CA . ASP B 1 44 ? -10.328 -8.805 -13.711 1 94.12 44 ASP B CA 1
ATOM 1169 C C . ASP B 1 44 ? -10.562 -9.633 -12.453 1 94.12 44 ASP B C 1
ATOM 1171 O O . ASP B 1 44 ? -10.984 -10.789 -12.531 1 94.12 44 ASP B O 1
ATOM 1175 N N . PHE B 1 45 ? -10.25 -9.109 -11.305 1 94.69 45 PHE B N 1
ATOM 1176 C CA . PHE B 1 45 ? -10.117 -9.898 -10.078 1 94.69 45 PHE B CA 1
ATOM 1177 C C . PHE B 1 45 ? -11.438 -10.578 -9.727 1 94.69 45 PHE B C 1
ATOM 1179 O O . PHE B 1 45 ? -11.477 -11.781 -9.477 1 94.69 45 PHE B O 1
ATOM 1186 N N . VAL B 1 46 ? -12.484 -9.875 -9.859 1 90.69 46 VAL B N 1
ATOM 1187 C CA . VAL B 1 46 ? -13.781 -10.398 -9.43 1 90.69 46 VAL B CA 1
ATOM 1188 C C . VAL B 1 46 ? -14.211 -11.531 -10.359 1 90.69 46 VAL B C 1
ATOM 1190 O O . VAL B 1 46 ? -14.695 -12.562 -9.898 1 90.69 46 VAL B O 1
ATOM 1193 N N . GLY B 1 47 ? -13.992 -11.352 -11.602 1 93.19 47 GLY B N 1
ATOM 1194 C CA . GLY B 1 47 ? -14.383 -12.359 -12.578 1 93.19 47 GLY B CA 1
ATOM 1195 C C . GLY B 1 47 ? -13.523 -13.609 -12.516 1 93.19 47 GLY B C 1
ATOM 1196 O O . GLY B 1 47 ? -13.953 -14.688 -12.93 1 93.19 47 GLY B O 1
ATOM 1197 N N . ARG B 1 48 ? -12.383 -13.453 -12 1 95.44 48 ARG B N 1
ATOM 1198 C CA . ARG B 1 48 ? -11.445 -14.57 -11.977 1 95.44 48 ARG B CA 1
ATOM 1199 C C . ARG B 1 48 ? -11.172 -15.023 -10.547 1 95.44 48 ARG B C 1
ATOM 1201 O O . ARG B 1 48 ? -10.188 -15.727 -10.289 1 95.44 48 ARG B O 1
ATOM 1208 N N . PHE B 1 49 ? -12.062 -14.648 -9.648 1 94.25 49 PHE B N 1
ATOM 1209 C CA . PHE B 1 49 ? -11.945 -14.969 -8.234 1 94.25 49 PHE B CA 1
ATOM 1210 C C . PHE B 1 49 ? -11.891 -16.484 -8.031 1 94.25 49 PHE B C 1
ATOM 1212 O O . PHE B 1 49 ? -11.188 -16.969 -7.141 1 94.25 49 PHE B O 1
ATOM 1219 N N . GLY B 1 50 ? -12.562 -17.234 -8.82 1 93.75 50 GLY B N 1
ATOM 1220 C CA . GLY B 1 50 ? -12.578 -18.688 -8.727 1 93.75 50 GLY B CA 1
ATOM 1221 C C . GLY B 1 50 ? -11.203 -19.312 -8.906 1 93.75 50 GLY B C 1
ATOM 1222 O O . GLY B 1 50 ? -10.891 -20.328 -8.266 1 93.75 50 GLY B O 1
ATOM 1223 N N . GLU B 1 51 ? -10.391 -18.766 -9.773 1 95.06 51 GLU B N 1
ATOM 1224 C CA . GLU B 1 51 ? -9.016 -19.219 -9.953 1 95.06 51 GLU B CA 1
ATOM 1225 C C . GLU B 1 51 ? -8.219 -19.125 -8.656 1 95.06 51 GLU B C 1
ATOM 1227 O O . GLU B 1 51 ? -7.449 -20.031 -8.32 1 95.06 51 GLU B O 1
ATOM 1232 N N . LEU B 1 52 ? -8.391 -18.062 -7.961 1 94.88 52 LEU B N 1
ATOM 1233 C CA . LEU B 1 52 ? -7.699 -17.859 -6.691 1 94.88 52 LEU B CA 1
ATOM 1234 C C . LEU B 1 52 ? -8.164 -18.859 -5.648 1 94.88 52 LEU B C 1
ATOM 1236 O O . LEU B 1 52 ? -7.336 -19.453 -4.941 1 94.88 52 LEU B O 1
ATOM 1240 N N . THR B 1 53 ? -9.477 -19 -5.562 1 93 53 THR B N 1
ATOM 1241 C CA . THR B 1 53 ? -9.984 -19.906 -4.539 1 93 53 THR B CA 1
ATOM 1242 C C . THR B 1 53 ? -9.523 -21.344 -4.805 1 93 53 THR B C 1
ATOM 1244 O O . THR B 1 53 ? -9.266 -22.094 -3.869 1 93 53 THR B O 1
ATOM 1247 N N . GLU B 1 54 ? -9.438 -21.703 -6.047 1 93 54 GLU B N 1
ATOM 1248 C CA . GLU B 1 54 ? -8.906 -23.016 -6.395 1 93 54 GLU B CA 1
ATOM 1249 C C . GLU B 1 54 ? -7.438 -23.156 -5.992 1 93 54 GLU B C 1
ATOM 1251 O O . GLU B 1 54 ? -7.031 -24.172 -5.434 1 93 54 GLU B O 1
ATOM 1256 N N . ALA B 1 55 ? -6.727 -22.156 -6.215 1 92.62 55 ALA B N 1
ATOM 1257 C CA . ALA B 1 55 ? -5.301 -22.156 -5.895 1 92.62 55 ALA B CA 1
ATOM 1258 C C . ALA B 1 55 ? -5.078 -22.141 -4.387 1 92.62 55 ALA B C 1
ATOM 1260 O O . ALA B 1 55 ? -4.125 -22.75 -3.887 1 92.62 55 ALA B O 1
ATOM 1261 N N . ALA B 1 56 ? -5.988 -21.422 -3.629 1 88.5 56 ALA B N 1
ATOM 1262 C CA . ALA B 1 56 ? -5.855 -21.25 -2.184 1 88.5 56 ALA B CA 1
ATOM 1263 C C . ALA B 1 56 ? -6.484 -22.422 -1.432 1 88.5 56 ALA B C 1
ATOM 1265 O O . ALA B 1 56 ? -6.52 -22.422 -0.199 1 88.5 56 ALA B O 1
ATOM 1266 N N . GLY B 1 57 ? -7.27 -23.219 -2.018 1 77.75 57 GLY B N 1
ATOM 1267 C CA . GLY B 1 57 ? -8.125 -24.281 -1.516 1 77.75 57 GLY B CA 1
ATOM 1268 C C . GLY B 1 57 ? -7.52 -25.047 -0.345 1 77.75 57 GLY B C 1
ATOM 1269 O O . GLY B 1 57 ? -8.242 -25.516 0.537 1 77.75 57 GLY B O 1
ATOM 1270 N N . ASP B 1 58 ? -6.477 -25.031 -0.094 1 75.19 58 ASP B N 1
ATOM 1271 C CA . ASP B 1 58 ? -5.957 -25.828 1.003 1 75.19 58 ASP B CA 1
ATOM 1272 C C . ASP B 1 58 ? -5.602 -24.969 2.207 1 75.19 58 ASP B C 1
ATOM 1274 O O . ASP B 1 58 ? -4.738 -25.328 3.008 1 75.19 58 ASP B O 1
ATOM 1278 N N . GLY B 1 59 ? -6.328 -23.891 2.301 1 84.62 59 GLY B N 1
ATOM 1279 C CA . GLY B 1 59 ? -6.02 -23.047 3.441 1 84.62 59 GLY B CA 1
ATOM 1280 C C . GLY B 1 59 ? -4.672 -22.344 3.324 1 84.62 59 GLY B C 1
ATOM 1281 O O . GLY B 1 59 ? -4.137 -21.844 4.312 1 84.62 59 GLY B O 1
ATOM 1282 N N . ARG B 1 60 ? -4.176 -22.375 2.156 1 92.25 60 ARG B N 1
ATOM 1283 C CA . ARG B 1 60 ? -2.881 -21.734 1.93 1 92.25 60 ARG B CA 1
ATOM 1284 C C . ARG B 1 60 ? -2.98 -20.219 2.084 1 92.25 60 ARG B C 1
ATOM 1286 O O . ARG B 1 60 ? -3.932 -19.594 1.602 1 92.25 60 ARG B O 1
ATOM 1293 N N . ARG B 1 61 ? -2.002 -19.766 2.793 1 97.19 61 ARG B N 1
ATOM 1294 C CA . ARG B 1 61 ? -1.938 -18.312 2.912 1 97.19 61 ARG B CA 1
ATOM 1295 C C . ARG B 1 61 ? -1.636 -17.656 1.563 1 97.19 61 ARG B C 1
ATOM 1297 O O . ARG B 1 61 ? -0.729 -18.094 0.851 1 97.19 61 ARG B O 1
ATOM 1304 N N . VAL B 1 62 ? -2.408 -16.609 1.223 1 98.31 62 VAL B N 1
ATOM 1305 C CA . VAL B 1 62 ? -2.209 -15.859 -0.014 1 98.31 62 VAL B CA 1
ATOM 1306 C C . VAL B 1 62 ? -1.391 -14.602 0.268 1 98.31 62 VAL B C 1
ATOM 1308 O O . VAL B 1 62 ? -1.783 -13.773 1.089 1 98.31 62 VAL B O 1
ATOM 1311 N N . HIS B 1 63 ? -0.225 -14.484 -0.353 1 98.69 63 HIS B N 1
ATOM 1312 C CA . HIS B 1 63 ? 0.574 -13.258 -0.313 1 98.69 63 HIS B CA 1
ATOM 1313 C C . HIS B 1 63 ? 0.247 -12.352 -1.491 1 98.69 63 HIS B C 1
ATOM 1315 O O . HIS B 1 63 ? 0.591 -12.656 -2.635 1 98.69 63 HIS B O 1
ATOM 1321 N N . VAL B 1 64 ? -0.346 -11.211 -1.226 1 98.38 64 VAL B N 1
ATOM 1322 C CA . VAL B 1 64 ? -0.895 -10.383 -2.291 1 98.38 64 VAL B CA 1
ATOM 1323 C C . VAL B 1 64 ? 0.109 -9.289 -2.664 1 98.38 64 VAL B C 1
ATOM 1325 O O . VAL B 1 64 ? 0.647 -8.609 -1.79 1 98.38 64 VAL B O 1
ATOM 1328 N N . MET B 1 65 ? 0.285 -9.148 -3.984 1 98.06 65 MET B N 1
ATOM 1329 C CA . MET B 1 65 ? 1.354 -8.312 -4.52 1 98.06 65 MET B CA 1
ATOM 1330 C C . MET B 1 65 ? 0.799 -7.273 -5.492 1 98.06 65 MET B C 1
ATOM 1332 O O . MET B 1 65 ? -0.024 -7.598 -6.348 1 98.06 65 MET B O 1
ATOM 1336 N N . CYS B 1 66 ? 1.237 -6.059 -5.305 1 96.56 66 CYS B N 1
ATOM 1337 C CA . CYS B 1 66 ? 1.175 -5.051 -6.355 1 96.56 66 CYS B CA 1
ATOM 1338 C C . CYS B 1 66 ? 2.502 -4.312 -6.488 1 96.56 66 CYS B C 1
ATOM 1340 O O . CYS B 1 66 ? 3.559 -4.867 -6.176 1 96.56 66 CYS B O 1
ATOM 1342 N N . ARG B 1 67 ? 2.438 -3.096 -7.043 1 94.56 67 ARG B N 1
ATOM 1343 C CA . ARG B 1 67 ? 3.707 -2.42 -7.285 1 94.56 67 ARG B CA 1
ATOM 1344 C C . ARG B 1 67 ? 4.305 -1.889 -5.988 1 94.56 67 ARG B C 1
ATOM 1346 O O . ARG B 1 67 ? 5.477 -2.131 -5.691 1 94.56 67 ARG B O 1
ATOM 1353 N N . VAL B 1 68 ? 3.365 -1.256 -5.152 1 92.5 68 VAL B N 1
ATOM 1354 C CA . VAL B 1 68 ? 3.908 -0.529 -4.008 1 92.5 68 VAL B CA 1
ATOM 1355 C C . VAL B 1 68 ? 3.158 -0.928 -2.738 1 92.5 68 VAL B C 1
ATOM 1357 O O . VAL B 1 68 ? 3.521 -0.507 -1.638 1 92.5 68 VAL B O 1
ATOM 1360 N N . GLY B 1 69 ? 2.008 -1.675 -2.902 1 92.62 69 GLY B N 1
ATOM 1361 C CA . GLY B 1 69 ? 1.329 -2.156 -1.709 1 92.62 69 GLY B CA 1
ATOM 1362 C C . GLY B 1 69 ? -0.079 -1.61 -1.562 1 92.62 69 GLY B C 1
ATOM 1363 O O . GLY B 1 69 ? -0.83 -2.043 -0.686 1 92.62 69 GLY B O 1
ATOM 1364 N N . GLY B 1 70 ? -0.541 -0.685 -2.406 1 91.12 70 GLY B N 1
ATOM 1365 C CA . GLY B 1 70 ? -1.857 -0.075 -2.299 1 91.12 70 GLY B CA 1
ATOM 1366 C C . GLY B 1 70 ? -2.967 -0.948 -2.857 1 91.12 70 GLY B C 1
ATOM 1367 O O . GLY B 1 70 ? -3.896 -1.314 -2.135 1 91.12 70 GLY B O 1
ATOM 1368 N N . ARG B 1 71 ? -2.904 -1.269 -4.145 1 91.94 71 ARG B N 1
ATOM 1369 C CA . ARG B 1 71 ? -3.914 -2.133 -4.746 1 91.94 71 ARG B CA 1
ATOM 1370 C C . ARG B 1 71 ? -3.955 -3.49 -4.055 1 91.94 71 ARG B C 1
ATOM 1372 O O . ARG B 1 71 ? -5.035 -4.027 -3.791 1 91.94 71 ARG B O 1
ATOM 1379 N N . SER B 1 72 ? -2.805 -4.031 -3.699 1 96.12 72 SER B N 1
ATOM 1380 C CA . SER B 1 72 ? -2.762 -5.312 -3.002 1 96.12 72 SER B CA 1
ATOM 1381 C C . SER B 1 72 ? -3.398 -5.211 -1.619 1 96.12 72 SER B C 1
ATOM 1383 O O . SER B 1 72 ? -3.996 -6.172 -1.133 1 96.12 72 SER B O 1
ATOM 1385 N N . ALA B 1 73 ? -3.271 -4.066 -1.034 1 94.19 73 ALA B N 1
ATOM 1386 C CA . ALA B 1 73 ? -3.926 -3.875 0.258 1 94.19 73 ALA B CA 1
ATOM 1387 C C . ALA B 1 73 ? -5.441 -3.973 0.123 1 94.19 73 ALA B C 1
ATOM 1389 O O . ALA B 1 73 ? -6.105 -4.602 0.951 1 94.19 73 ALA B O 1
ATOM 1390 N N . GLN B 1 74 ? -5.98 -3.348 -0.929 1 90.56 74 GLN B N 1
ATOM 1391 C CA . GLN B 1 74 ? -7.414 -3.428 -1.184 1 90.56 74 GLN B CA 1
ATOM 1392 C C . GLN B 1 74 ? -7.859 -4.875 -1.382 1 90.56 74 GLN B C 1
ATOM 1394 O O . GLN B 1 74 ? -8.852 -5.309 -0.799 1 90.56 74 GLN B O 1
ATOM 1399 N N . VAL B 1 75 ? -7.129 -5.57 -2.127 1 94.69 75 VAL B N 1
ATOM 1400 C CA . VAL B 1 75 ? -7.449 -6.961 -2.422 1 94.69 75 VAL B CA 1
ATOM 1401 C C . VAL B 1 75 ? -7.309 -7.805 -1.155 1 94.69 75 VAL B C 1
ATOM 1403 O O . VAL B 1 75 ? -8.164 -8.641 -0.863 1 94.69 75 VAL B O 1
ATOM 1406 N N . THR B 1 76 ? -6.242 -7.586 -0.386 1 96 76 THR B N 1
ATOM 1407 C CA . THR B 1 76 ? -6.047 -8.312 0.863 1 96 76 THR B CA 1
ATOM 1408 C C . THR B 1 76 ? -7.23 -8.094 1.805 1 96 76 THR B C 1
ATOM 1410 O O . THR B 1 76 ? -7.746 -9.047 2.391 1 96 76 THR B O 1
ATOM 1413 N N . GLN B 1 77 ? -7.621 -6.871 1.9 1 91.38 77 GLN B N 1
ATOM 1414 C CA . GLN B 1 77 ? -8.766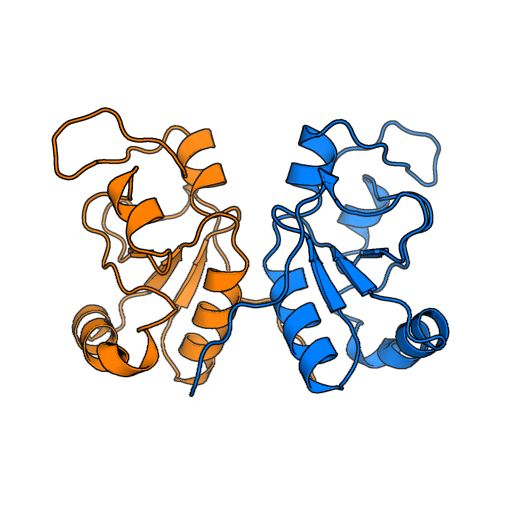 -6.57 2.75 1 91.38 77 GLN B CA 1
ATOM 1415 C C . GLN B 1 77 ? -10 -7.359 2.314 1 91.38 77 GLN B C 1
ATOM 1417 O O . GLN B 1 77 ? -10.695 -7.938 3.15 1 91.38 77 GLN B O 1
ATOM 1422 N N . TYR B 1 78 ? -10.305 -7.414 1.063 1 91.06 78 TYR B N 1
ATOM 1423 C CA . TYR B 1 78 ? -11.438 -8.156 0.525 1 91.06 78 TYR B CA 1
ATOM 1424 C C . TYR B 1 78 ? -11.32 -9.641 0.853 1 91.06 78 TYR B C 1
ATOM 1426 O O . TYR B 1 78 ? -12.281 -10.266 1.31 1 91.06 78 TYR B O 1
ATOM 1434 N N . LEU B 1 79 ? -10.133 -10.219 0.602 1 94.69 79 LEU B N 1
ATOM 1435 C CA . LEU B 1 79 ? -9.906 -11.641 0.85 1 94.69 79 LEU B CA 1
ATOM 1436 C C . LEU B 1 79 ? -10.125 -11.977 2.32 1 94.69 79 LEU B C 1
ATOM 1438 O O . LEU B 1 79 ? -10.781 -12.969 2.645 1 94.69 79 LEU B O 1
ATOM 1442 N N . VAL B 1 80 ? -9.547 -11.203 3.188 1 93.44 80 VAL B N 1
ATOM 1443 C CA . VAL B 1 80 ? -9.711 -11.406 4.621 1 93.44 80 VAL B CA 1
ATOM 1444 C C . VAL B 1 80 ? -11.195 -11.367 4.984 1 93.44 80 VAL B C 1
ATOM 1446 O O . VAL B 1 80 ? -11.672 -12.188 5.766 1 93.44 80 VAL B O 1
ATOM 1449 N N . GLN B 1 81 ? -11.938 -10.453 4.402 1 90.06 81 GLN B N 1
ATOM 1450 C CA . GLN B 1 81 ? -13.375 -10.344 4.648 1 90.06 81 GLN B CA 1
ATOM 1451 C C . GLN B 1 81 ? -14.109 -11.586 4.168 1 90.06 81 GLN B C 1
ATOM 1453 O O . GLN B 1 81 ? -15.164 -11.938 4.699 1 90.06 81 GLN B O 1
ATOM 1458 N N . GLN B 1 82 ? -13.578 -12.234 3.178 1 91.12 82 GLN B N 1
ATOM 1459 C CA . GLN B 1 82 ? -14.156 -13.461 2.635 1 91.12 82 GLN B CA 1
ATOM 1460 C C . GLN B 1 82 ? -13.711 -14.68 3.434 1 91.12 82 GLN B C 1
ATOM 1462 O O . GLN B 1 82 ? -14.023 -15.82 3.072 1 91.12 82 GLN B O 1
ATOM 1467 N N . GLY B 1 83 ? -12.898 -14.508 4.441 1 92.38 83 GLY B N 1
ATOM 1468 C CA . GLY B 1 83 ? -12.445 -15.602 5.285 1 92.38 83 GLY B CA 1
ATOM 1469 C C . GLY B 1 83 ? -11.203 -16.297 4.758 1 92.38 83 GLY B C 1
ATOM 1470 O O . GLY B 1 83 ? -10.852 -17.391 5.211 1 92.38 83 GLY B O 1
ATOM 1471 N N . ILE B 1 84 ? -10.617 -15.711 3.773 1 94.56 84 ILE B N 1
ATOM 1472 C CA . ILE B 1 84 ? -9.391 -16.266 3.203 1 94.56 84 ILE B CA 1
ATOM 1473 C C . ILE B 1 84 ? -8.18 -15.742 3.971 1 94.56 84 ILE B C 1
ATOM 1475 O O . ILE B 1 84 ? -8.109 -14.562 4.301 1 94.56 84 ILE B O 1
ATOM 1479 N N . ASP B 1 85 ? -7.227 -16.625 4.309 1 96.62 85 ASP B N 1
ATOM 1480 C CA . ASP B 1 85 ? -5.965 -16.203 4.918 1 96.62 85 ASP B CA 1
ATOM 1481 C C . ASP B 1 85 ? -5.082 -15.477 3.912 1 96.62 85 ASP B C 1
ATOM 1483 O O . ASP B 1 85 ? -4.496 -16.094 3.023 1 96.62 85 ASP B O 1
ATOM 1487 N N . ALA B 1 86 ? -5.008 -14.195 4.016 1 97.38 86 ALA B N 1
ATOM 1488 C CA . ALA B 1 86 ? -4.254 -13.375 3.076 1 97.38 86 ALA B CA 1
ATOM 1489 C C . ALA B 1 86 ? -3.412 -12.336 3.814 1 97.38 86 ALA B C 1
ATOM 1491 O O . ALA B 1 86 ? -3.801 -11.859 4.883 1 97.38 86 ALA B O 1
ATOM 1492 N N . VAL B 1 87 ? -2.24 -11.969 3.24 1 98 87 VAL B N 1
ATOM 1493 C CA . VAL B 1 87 ? -1.345 -10.938 3.754 1 98 87 VAL B CA 1
ATOM 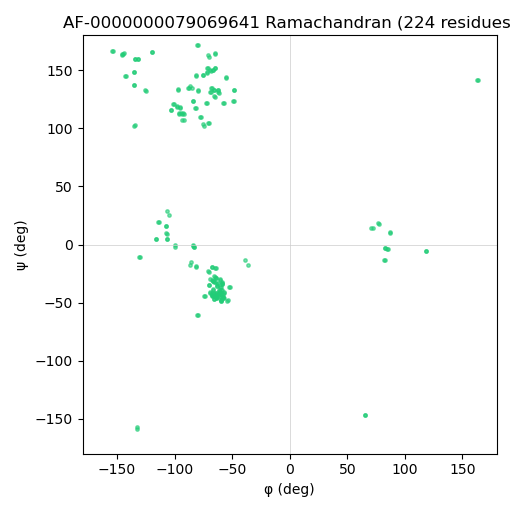1494 C C . VAL B 1 87 ? -0.875 -10.039 2.609 1 98 87 VAL B C 1
ATOM 1496 O O . VAL B 1 87 ? -0.624 -10.516 1.502 1 98 87 VAL B O 1
ATOM 1499 N N . ASN B 1 88 ? -0.874 -8.766 2.918 1 97.62 88 ASN B N 1
ATOM 1500 C CA . ASN B 1 88 ? -0.335 -7.797 1.972 1 97.62 88 ASN B CA 1
ATOM 1501 C C . ASN B 1 88 ? 1.189 -7.758 2.016 1 97.62 88 ASN B C 1
ATOM 1503 O O . ASN B 1 88 ? 1.783 -7.711 3.094 1 97.62 88 ASN B O 1
ATOM 1507 N N . ILE B 1 89 ? 1.818 -7.785 0.905 1 97.25 89 ILE B N 1
ATOM 1508 C CA . ILE B 1 89 ? 3.271 -7.664 0.874 1 97.25 89 ILE B CA 1
ATOM 1509 C C . ILE B 1 89 ? 3.672 -6.195 0.958 1 97.25 89 ILE B C 1
ATOM 1511 O O . ILE B 1 89 ? 3.41 -5.418 0.036 1 97.25 89 ILE B O 1
ATOM 1515 N N . ASP B 1 90 ? 4.355 -5.875 1.976 1 94 90 ASP B N 1
ATOM 1516 C CA . ASP B 1 90 ? 4.754 -4.488 2.213 1 94 90 ASP B CA 1
ATOM 1517 C C . ASP B 1 90 ? 5.723 -4.008 1.135 1 94 90 ASP B C 1
ATOM 1519 O O . ASP B 1 90 ? 6.715 -4.676 0.837 1 94 90 ASP B O 1
ATOM 1523 N N . GLY B 1 91 ? 5.391 -2.875 0.54 1 92.81 91 GLY B N 1
ATOM 1524 C CA . GLY B 1 91 ? 6.273 -2.266 -0.439 1 92.81 91 GLY B CA 1
ATOM 1525 C C . GLY B 1 91 ? 6.145 -2.871 -1.823 1 92.81 91 GLY B C 1
ATOM 1526 O O . GLY B 1 91 ? 6.723 -2.365 -2.787 1 92.81 91 GLY B O 1
ATOM 1527 N N . GLY B 1 92 ? 5.496 -4.023 -1.959 1 96.25 92 GLY B N 1
ATOM 1528 C CA . GLY B 1 92 ? 5.176 -4.625 -3.244 1 96.25 92 GLY B CA 1
ATOM 1529 C C . GLY B 1 92 ? 6.402 -5.043 -4.031 1 96.25 92 GLY B C 1
ATOM 1530 O O . GLY B 1 92 ? 7.391 -5.5 -3.451 1 96.25 92 GLY B O 1
ATOM 1531 N N . MET B 1 93 ? 6.262 -4.926 -5.316 1 97.31 93 MET B N 1
ATOM 1532 C CA . MET B 1 93 ? 7.301 -5.363 -6.246 1 97.31 93 MET B CA 1
ATOM 1533 C C . MET B 1 93 ? 8.547 -4.5 -6.113 1 97.31 93 MET B C 1
ATOM 1535 O O . MET B 1 93 ? 9.664 -4.98 -6.305 1 97.31 93 MET B O 1
ATOM 1539 N N . LEU B 1 94 ? 8.352 -3.289 -5.785 1 94.25 94 LEU B N 1
ATOM 1540 C CA . LEU B 1 94 ? 9.516 -2.426 -5.613 1 94.25 94 LEU B CA 1
ATOM 1541 C C . LEU B 1 94 ? 10.383 -2.912 -4.457 1 94.25 94 LEU B C 1
ATOM 1543 O O . LEU B 1 94 ? 11.609 -2.994 -4.59 1 94.25 94 LEU B O 1
ATOM 1547 N N . SER B 1 95 ? 9.727 -3.227 -3.396 1 94.75 95 SER B N 1
ATOM 1548 C CA . SER B 1 95 ? 10.477 -3.77 -2.27 1 94.75 95 SER B CA 1
ATOM 1549 C C . SER B 1 95 ? 11.055 -5.141 -2.602 1 94.75 95 SER B C 1
ATOM 1551 O O . SER B 1 95 ? 12.164 -5.473 -2.168 1 94.75 95 SER B O 1
ATOM 1553 N N . TRP B 1 96 ? 10.328 -5.949 -3.309 1 97.12 96 TRP B N 1
ATOM 1554 C CA . TRP B 1 96 ? 10.789 -7.258 -3.758 1 97.12 96 TRP B CA 1
ATOM 1555 C C . TRP B 1 96 ? 12.102 -7.137 -4.523 1 97.12 96 TRP B C 1
ATOM 1557 O O . TRP B 1 96 ? 13.078 -7.828 -4.215 1 97.12 96 TRP B O 1
ATOM 1567 N N . ASP B 1 97 ? 12.078 -6.215 -5.43 1 96.38 97 ASP B N 1
ATOM 1568 C CA . ASP B 1 97 ? 13.25 -5.957 -6.258 1 96.38 97 ASP B CA 1
ATOM 1569 C C . ASP B 1 97 ? 14.398 -5.387 -5.426 1 96.38 97 ASP B C 1
ATOM 1571 O O . ASP B 1 97 ? 15.547 -5.82 -5.559 1 96.38 97 ASP B O 1
ATOM 1575 N N . GLY B 1 98 ? 14.094 -4.512 -4.625 1 93.5 98 GLY B N 1
ATOM 1576 C CA . GLY B 1 98 ? 15.094 -3.889 -3.777 1 93.5 98 GLY B CA 1
ATOM 1577 C C . GLY B 1 98 ? 15.797 -4.875 -2.859 1 93.5 98 GLY B C 1
ATOM 1578 O O . GLY B 1 98 ? 16.953 -4.684 -2.506 1 93.5 98 GLY B O 1
ATOM 1579 N N . ALA B 1 99 ? 15.117 -5.863 -2.502 1 95.5 99 ALA B N 1
ATOM 1580 C CA . ALA B 1 99 ? 15.664 -6.879 -1.607 1 95.5 99 ALA B CA 1
ATOM 1581 C C . ALA B 1 99 ? 16.484 -7.906 -2.381 1 95.5 99 ALA B C 1
ATOM 1583 O O . ALA B 1 99 ? 17.031 -8.844 -1.794 1 95.5 99 ALA B O 1
ATOM 1584 N N . GLY B 1 100 ? 16.516 -7.734 -3.637 1 95.88 100 GLY B N 1
ATOM 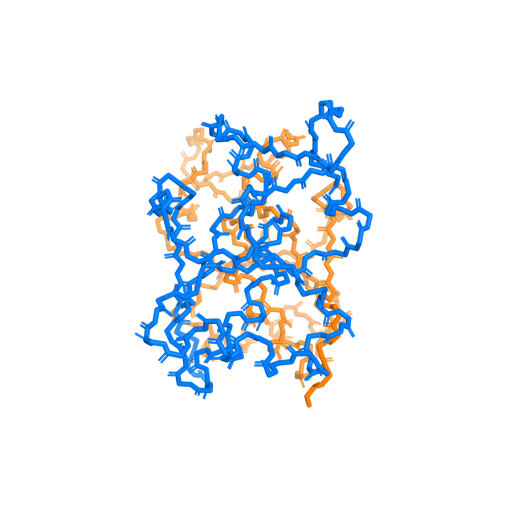1585 C CA . GLY B 1 100 ? 17.297 -8.633 -4.465 1 95.88 100 GLY B CA 1
ATOM 1586 C C . GLY B 1 100 ? 16.625 -9.977 -4.691 1 95.88 100 GLY B C 1
ATOM 1587 O O . GLY B 1 100 ? 17.297 -10.961 -5.02 1 95.88 100 GLY B O 1
ATOM 1588 N N . ARG B 1 101 ? 15.375 -10.062 -4.469 1 97.31 101 ARG B N 1
ATOM 1589 C CA . ARG B 1 101 ? 14.641 -11.297 -4.703 1 97.31 101 ARG B CA 1
ATOM 1590 C C . ARG B 1 101 ? 14.414 -11.531 -6.195 1 97.31 101 ARG B C 1
ATOM 1592 O O . ARG B 1 101 ? 14.172 -10.586 -6.945 1 97.31 101 ARG B O 1
ATOM 1599 N N . PRO B 1 102 ? 14.43 -12.742 -6.57 1 95.38 102 PRO B N 1
ATOM 1600 C CA . PRO B 1 102 ? 14.43 -13.008 -8.008 1 95.38 102 PRO B CA 1
ATOM 1601 C C . PRO B 1 102 ? 13.078 -12.711 -8.656 1 95.38 102 PRO B C 1
ATOM 1603 O O . PRO B 1 102 ? 12.031 -12.898 -8.031 1 95.38 102 PRO B O 1
ATOM 1606 N N . MET B 1 103 ? 13.148 -12.281 -9.93 1 97.88 103 MET B N 1
ATOM 1607 C CA . MET B 1 103 ? 12.016 -12.078 -10.82 1 97.88 103 MET B CA 1
ATOM 1608 C C . MET B 1 103 ? 12.258 -12.727 -12.18 1 97.88 103 MET B C 1
ATOM 1610 O O . MET B 1 103 ? 13.406 -12.969 -12.555 1 97.88 103 MET B O 1
ATOM 1614 N N . VAL B 1 104 ? 11.156 -12.938 -12.852 1 98 104 VAL B N 1
ATOM 1615 C CA . VAL B 1 104 ? 11.273 -13.547 -14.172 1 98 104 VAL B CA 1
ATOM 1616 C C . VAL B 1 104 ? 10.398 -12.797 -15.172 1 98 104 VAL B C 1
ATOM 1618 O O . VAL B 1 104 ? 9.547 -11.992 -14.781 1 98 104 VAL B O 1
ATOM 1621 N N . THR B 1 105 ? 10.734 -12.977 -16.391 1 97.62 105 THR B N 1
ATOM 1622 C CA . THR B 1 105 ? 9.883 -12.609 -17.516 1 97.62 105 THR B CA 1
ATOM 1623 C C . THR B 1 105 ? 9.531 -13.828 -18.359 1 97.62 105 THR B C 1
ATOM 1625 O O . THR B 1 105 ? 10.117 -14.898 -18.172 1 97.62 105 THR B O 1
ATOM 1628 N N . GLU B 1 106 ? 8.578 -13.648 -19.172 1 93.25 106 GLU B N 1
ATOM 1629 C CA . GLU B 1 106 ? 8.18 -14.789 -19.984 1 93.25 106 GLU B CA 1
ATOM 1630 C C . GLU B 1 106 ? 9.102 -14.961 -21.188 1 93.25 106 GLU B C 1
ATOM 1632 O O . GLU B 1 106 ? 9.234 -16.062 -21.719 1 93.25 106 GLU B O 1
ATOM 1637 N N . ASN B 1 107 ? 9.781 -13.93 -21.5 1 92 107 ASN B N 1
ATOM 1638 C CA . ASN B 1 107 ? 10.578 -14 -22.719 1 92 107 ASN B CA 1
ATOM 1639 C C . ASN B 1 107 ? 12.07 -14.117 -22.406 1 92 107 ASN B C 1
ATOM 1641 O O . ASN B 1 107 ? 12.906 -14.023 -23.312 1 92 107 ASN B O 1
ATOM 1645 N N . GLY B 1 108 ? 12.438 -14.297 -21.328 1 90.31 108 GLY B N 1
ATOM 1646 C CA . GLY B 1 108 ? 13.828 -14.516 -20.953 1 90.31 108 GLY B CA 1
ATOM 1647 C C . GLY B 1 108 ? 14.617 -13.227 -20.797 1 90.31 108 GLY B C 1
ATOM 1648 O O . GLY B 1 108 ? 15.773 -13.25 -20.359 1 90.31 108 GLY B O 1
ATOM 1649 N N . ALA B 1 109 ? 13.969 -12.141 -21.078 1 92.12 109 ALA B N 1
ATOM 1650 C CA . ALA B 1 109 ? 14.625 -10.852 -20.906 1 92.12 109 ALA B CA 1
ATOM 1651 C C . ALA B 1 109 ? 14.805 -10.539 -19.422 1 92.12 109 ALA B C 1
ATOM 1653 O O . ALA B 1 109 ? 14.211 -11.195 -18.562 1 92.12 109 ALA B O 1
ATOM 1654 N N . SER B 1 110 ? 15.703 -9.57 -19.141 1 96.12 110 SER B N 1
ATOM 1655 C CA . SER B 1 110 ? 15.875 -9.117 -17.766 1 96.12 110 SER B CA 1
ATOM 1656 C C . SER B 1 110 ? 14.594 -8.492 -17.219 1 96.12 110 SER B C 1
ATOM 1658 O O . SER B 1 110 ? 13.961 -7.68 -17.891 1 96.12 110 SER B O 1
ATOM 1660 N N . ALA B 1 111 ? 14.266 -8.922 -16.031 1 97.06 111 ALA B N 1
ATOM 1661 C CA . ALA B 1 111 ? 13.047 -8.43 -15.391 1 97.06 111 ALA B CA 1
ATOM 1662 C C . ALA B 1 111 ? 13.273 -7.07 -14.742 1 97.06 111 ALA B C 1
ATOM 1664 O O . ALA B 1 111 ? 14.367 -6.789 -14.242 1 97.06 111 ALA B O 1
ATOM 1665 N N . PHE B 1 112 ? 12.289 -6.184 -14.75 1 96.56 112 PHE B N 1
ATOM 1666 C CA . PHE B 1 112 ? 12.281 -4.938 -13.992 1 96.56 112 PHE B CA 1
ATOM 1667 C C . PHE B 1 112 ? 10.883 -4.609 -13.492 1 96.56 112 PHE B C 1
ATOM 1669 O O . PHE B 1 112 ? 9.914 -5.273 -13.867 1 96.56 112 PHE B O 1
ATOM 1676 N N . VAL B 1 113 ? 10.812 -3.732 -12.594 1 96.25 113 VAL B N 1
ATOM 1677 C CA . VAL B 1 113 ? 9.531 -3.336 -12.023 1 96.25 113 VAL B CA 1
ATOM 1678 C C . VAL B 1 113 ? 9 -2.107 -12.75 1 96.25 113 VAL B C 1
ATOM 1680 O O . VAL B 1 113 ? 9.609 -1.038 -12.711 1 96.25 113 VAL B O 1
ATOM 1683 N N . LEU B 1 114 ? 7.906 -2.418 -13.43 1 93.62 114 LEU B N 1
ATOM 1684 C CA . LEU B 1 114 ? 7.246 -1.327 -14.133 1 93.62 114 LEU B CA 1
ATOM 1685 C C . LEU B 1 114 ? 6.266 -0.602 -13.227 1 93.62 114 LEU B C 1
ATOM 1687 O O . LEU B 1 114 ? 5.504 -1.239 -12.492 1 93.62 114 LEU B O 1
#

Secondary structure (DSSP, 8-state):
---PPPPEE-GGGS-TT-EEEE-S-HHHHHH-B-TTPEE--GGGTTTTHHHHHHHHTTTPPEEEE-SSSHHHHHHHHHHHHTT--EEEETTHHHHHHHTT---B-SSSSPP---/---PPPPEE-GGGS-TT-EEEE-S-HHHHHH-B-TT-EE--GGGTTTTHHHHHHHHTTTPPEEEE-SSSHHHHHHHHHHHHTT--EEEETTHHHHHHHTT---B-SSSSPP---

Solvent-accessible surface area (backbone atoms only — not comparable to full-atom values): 12166 Å² total; per-residue (Å²): 123,82,70,66,83,70,57,61,40,53,56,89,69,58,56,93,85,52,49,34,37,34,33,43,47,70,68,31,45,58,36,20,34,58,76,88,42,46,79,44,29,49,88,47,33,64,84,46,42,65,60,51,52,64,74,32,63,79,74,44,57,36,36,24,28,19,56,29,9,36,68,14,28,55,51,26,54,52,37,42,74,72,71,41,57,43,26,17,27,49,26,14,45,54,40,31,49,71,69,68,50,77,59,36,33,89,80,72,51,86,48,46,85,98,122,82,72,65,83,71,58,60,40,52,56,89,68,57,56,94,86,52,50,32,37,34,33,43,48,70,68,32,44,59,36,20,34,58,76,89,42,46,78,44,31,48,89,47,32,66,85,45,42,65,61,52,51,62,73,33,63,79,72,45,56,35,38,24,25,20,56,29,11,35,69,14,29,56,51,24,53,52,37,43,73,70,70,41,55,42,26,16,26,50,26,14,44,54,40,33,51,72,69,66,51,77,59,35,34,89,80,71,52,84,48,46,85,98

pLDDT: mean 93.86, std 6.51, range [51.84, 98.75]

InterPro domains:
  IPR001763 Rhodanese-like domain [PF00581] (19-97)
  IPR001763 Rhodanese-like domain [PS50206] (14-105)
  IPR001763 Rhodanese-like domain [SM00450] (4-102)
  IPR036873 Rhodanese-like domain superfamily [G3DSA:3.40.250.10] (12-111)
  IPR036873 Rhodanese-like domain superfamily [SSF52821] (6-105)
  IPR050229 Thiosulfate sulfurtransferase GlpE [PTHR43031] (11-105)

Radius of gyration: 17.56 Å; Cα contacts (8 Å, |Δi|>4): 470; chains: 2; bounding box: 35×49×41 Å

Foldseek 3Di:
DDDDPQAADELVPADLPAAEEEQDDPVQVQLKDRPPYHYHHPVCCVVCVVVVCVVCVVLGEYEYAYQQFVSSSVVSVVCVVVVHRYHTHHGGVNSCVVVVHDIQHPVRDDHDGD/DDDDPQAADELVPADLPAAEEEQDDPVQVQLKDRPPYHYHHPVCCVVCVVVVCVVCVVLGEYEYAYQQFVSSSVVSVVCVVVVRRYHTHHGGVNSCVVVVHDIDHPVRDDHDGD

Organism: Streptomyces microflavus (NCBI:txid1919)

Nearest PDB structures (foldseek):
  3gk5-assembly1_A  TM=9.075E-01  e=1.605E-07  Thermoplasma volcanium GSS1
  6mxv-assembly1_A  TM=8.498E-01  e=4.369E-07  Francisella tularensis subsp. tularensis SCHU S4
  3ict-assembly1_A  TM=8.742E-01  e=2.649E-06  Bacillus anthracis str. Ames
  1yt8-assembly1_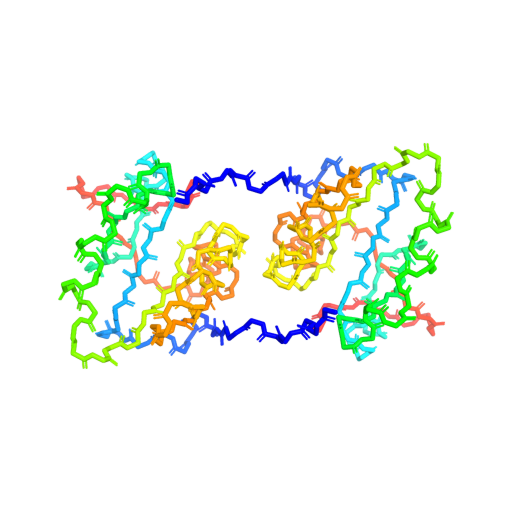A  TM=8.106E-01  e=3.698E-06  Pseudomonas aeruginosa
  2k0z-assembly1_A  TM=7.546E-01  e=7.968E-05  Helicobacter pylori 26695

Sequence (228 aa):
MNFAPLPSVDVAEVPSDGLVLDVRENDEWAAGHVEGALHIPMSDFVGRFGELTEAAGDGRRVHVMCRVGGRSAQVTQYLVQQGIDAVNIDGGMLSWDGAGRPMVTENGASAFVLMNFAPLPSVDVAEVPSDGLVLDVRENDEWAAGHVEGALHIPMSDFVGRFGELTEAAGDGRRVHVMCRVGGRSAQVTQYLVQQGIDAVNIDGGMLSWDGAGRPMVTENGASAFVL